Protein AF-A0A3A5AHQ3-F1 (afdb_monomer)

Radius of gyration: 28.58 Å; Cα contacts (8 Å, |Δi|>4): 478; chains: 1; bounding box: 114×64×71 Å

pLDDT: mean 80.94, std 27.13, range [23.92, 98.69]

Sequence (329 aa):
MGKKSPLPSRLGLYGKSETASSTLDYPPIHHQIQLRAAGGDLSQRRFSFSKWTGIEKSKARNLTTKLKSRGGIGVNDQSNRLFNCLEKHCRLATTPVGVKLAKEGDTPGGKIKYPLSHIGNKLAVCQGMTLARTFGWTMGFRSEDHACPLPRVFMGHIDPGRLLAGTLAGYYQDDPGCMETMEASYPRWPVGAYREIWLAPLDRCRYIPDLIVVYGNPAQVLTLIQAANFRLGSGIRSVSSGRYGCATWIAGVLKAGECTYMVPGPGERVFAGTQDHEMSFAIPYSRSDRLVEGLEYIRSKGAFRYPVPTMGLLSEPKIPAKYHEIEPD

Solvent-accessible surface area (backbone atoms only — not comparable to full-atom values): 19812 Å² total; per-residue (Å²): 135,89,78,90,86,81,86,90,83,85,83,89,83,90,82,85,88,81,91,76,92,74,86,82,80,78,81,83,90,76,91,78,86,82,86,81,90,82,88,80,90,78,83,87,79,85,80,86,85,86,84,86,87,88,82,64,80,65,58,58,54,55,49,60,58,60,64,71,72,61,92,65,75,61,59,51,68,68,46,49,54,40,49,55,46,43,51,75,53,45,61,51,92,42,49,42,24,28,32,30,77,32,42,87,89,65,75,72,60,56,84,66,43,35,32,46,87,70,74,70,45,55,39,39,71,51,36,42,50,37,39,7,25,70,73,61,38,36,29,34,36,46,71,80,22,43,60,47,67,62,63,33,31,25,41,4,63,41,82,51,64,74,55,44,66,10,65,79,34,56,85,82,38,90,52,68,70,58,10,24,50,57,44,59,67,55,42,54,41,59,72,71,65,32,56,35,41,36,31,17,20,39,88,71,24,36,61,83,42,58,28,34,44,37,53,30,35,68,70,39,45,49,52,51,51,54,10,60,22,50,101,63,75,82,63,70,70,65,84,83,86,65,54,65,52,62,26,41,66,71,23,35,27,68,74,68,68,41,54,36,53,45,69,71,19,62,68,41,33,75,73,30,65,54,52,96,65,44,29,38,36,38,37,25,46,95,46,41,67,58,33,44,52,20,44,55,52,48,51,74,67,63,84,59,56,61,79,74,78,70,65,71,78,77,48,84,76,90,69,64,72,77,71,57,74,77,58,80,134

Mean predicted aligned error: 12.89 Å

Secondary structure (DSSP, 8-state):
-----PPP----------------PPPP--------------------------S-HHHHHHHHHHSSS----PPPHHHHHHHHHHHHHH--SS--EEEEEEPTT---SS--B-IIIIISS-B-HHHHHHIIIII---EEE-GGGBSSSHHHHHHTSS-SHHHHTSGGGGGT-SSHHHHHHHHHHS--PPTTS-SEEEEEEGGG--S--SEEEEEE-HHHHHHHHHHHHTTT-S-------SS-HHHIIIIIHHHHTS-EEE---HHHHHHH---TT-EEEEEEGGGHHHHHHHHHHHHHH-SS-SSPP-GGGGSPP---GGGGGGS--

Structure (mmCIF, N/CA/C/O backbone):
data_AF-A0A3A5AHQ3-F1
#
_entry.id   AF-A0A3A5AHQ3-F1
#
loop_
_atom_site.group_PDB
_atom_site.id
_atom_site.type_symbol
_atom_site.label_atom_id
_atom_site.label_alt_id
_atom_site.label_comp_id
_atom_site.label_asym_id
_atom_site.label_entity_id
_atom_site.label_seq_id
_atom_site.pdbx_PDB_ins_code
_atom_site.Cartn_x
_atom_site.Cartn_y
_atom_site.Cartn_z
_atom_site.occupancy
_atom_site.B_iso_or_equiv
_atom_site.auth_seq_id
_atom_site.auth_comp_id
_atom_site.auth_asym_id
_atom_site.auth_atom_id
_atom_site.pdbx_PDB_model_num
ATOM 1 N N . MET A 1 1 ? 80.461 11.112 0.857 1.00 36.78 1 MET A N 1
ATOM 2 C CA . MET A 1 1 ? 80.309 11.265 -0.606 1.00 36.78 1 MET A CA 1
ATOM 3 C C . MET A 1 1 ? 79.067 10.505 -1.050 1.00 36.78 1 MET A C 1
ATOM 5 O O . MET A 1 1 ? 79.049 9.303 -0.868 1.00 36.78 1 MET A O 1
ATOM 9 N N . GLY A 1 2 ? 78.075 11.229 -1.593 1.00 36.78 2 GLY A N 1
ATOM 10 C CA . GLY A 1 2 ? 76.951 10.741 -2.417 1.00 36.78 2 GLY A CA 1
ATOM 11 C C . GLY A 1 2 ? 75.875 9.873 -1.744 1.00 36.78 2 GLY A C 1
ATOM 12 O O . GLY A 1 2 ? 76.199 8.932 -1.048 1.00 36.78 2 GLY A O 1
ATOM 13 N N . LYS A 1 3 ? 74.567 10.058 -1.943 1.00 34.06 3 LYS A N 1
ATOM 14 C CA . LYS A 1 3 ? 73.718 11.111 -2.536 1.00 34.06 3 LYS A CA 1
ATOM 15 C C . LYS A 1 3 ? 72.266 10.694 -2.179 1.00 34.06 3 LYS A C 1
ATOM 17 O O . LYS A 1 3 ? 71.947 9.527 -2.347 1.00 34.06 3 LYS A O 1
ATOM 22 N N . LYS A 1 4 ? 71.465 11.646 -1.665 1.00 32.34 4 LYS A N 1
ATOM 23 C CA . LYS A 1 4 ? 70.046 12.005 -1.966 1.00 32.34 4 LYS A CA 1
ATOM 24 C C . LYS A 1 4 ? 69.087 10.871 -2.418 1.00 32.34 4 LYS A C 1
ATOM 26 O O . LYS A 1 4 ? 69.435 10.121 -3.310 1.00 32.34 4 LYS A O 1
ATOM 31 N N . SER A 1 5 ? 67.835 10.754 -1.963 1.00 33.25 5 SER A N 1
ATOM 32 C CA . SER A 1 5 ? 66.837 11.792 -1.631 1.00 33.25 5 SER A CA 1
ATOM 33 C C . SER A 1 5 ? 65.597 11.202 -0.919 1.00 33.25 5 SER A C 1
ATOM 35 O O . SER A 1 5 ? 65.211 10.081 -1.248 1.00 33.25 5 SER A O 1
ATOM 37 N N . PRO A 1 6 ? 64.923 11.962 -0.032 1.00 40.44 6 PRO A N 1
ATOM 38 C CA . PRO A 1 6 ? 63.667 11.586 0.618 1.00 40.44 6 PRO A CA 1
ATOM 39 C C . PRO A 1 6 ? 62.415 12.149 -0.092 1.00 40.44 6 PRO A C 1
ATOM 41 O O . PRO A 1 6 ? 62.496 13.098 -0.871 1.00 40.44 6 PRO A O 1
ATOM 44 N N . LEU A 1 7 ? 61.259 11.556 0.227 1.00 36.16 7 LEU A N 1
ATOM 45 C CA . LEU A 1 7 ? 59.894 12.012 -0.088 1.00 36.16 7 LEU A CA 1
ATOM 46 C C . LEU A 1 7 ? 59.668 13.498 0.252 1.00 36.16 7 LEU A C 1
ATOM 48 O O . LEU A 1 7 ? 60.135 13.943 1.306 1.00 36.16 7 LEU A O 1
ATOM 52 N N . PRO A 1 8 ? 58.866 14.252 -0.524 1.00 36.31 8 PRO A N 1
ATOM 53 C CA . PRO A 1 8 ? 58.378 15.538 -0.071 1.00 36.31 8 PRO A CA 1
ATOM 54 C C . PRO A 1 8 ? 57.053 15.389 0.684 1.00 36.31 8 PRO A C 1
ATOM 56 O O . PRO A 1 8 ? 56.089 14.784 0.219 1.00 36.31 8 PRO A O 1
ATOM 59 N N . SER A 1 9 ? 57.017 16.031 1.846 1.00 32.09 9 SER A N 1
ATOM 60 C CA . SER A 1 9 ? 55.810 16.539 2.483 1.00 32.09 9 SER A CA 1
ATOM 61 C C . SER A 1 9 ? 55.901 18.066 2.509 1.00 32.09 9 SER A C 1
ATOM 63 O O . SER A 1 9 ? 56.995 18.597 2.699 1.00 32.09 9 SER A O 1
ATOM 65 N N . ARG A 1 10 ? 54.743 18.731 2.377 1.00 31.47 10 ARG A N 1
ATOM 66 C CA . ARG A 1 10 ? 54.279 19.922 3.125 1.00 31.47 10 ARG A CA 1
ATOM 67 C C . ARG A 1 10 ? 53.706 21.072 2.285 1.00 31.47 10 ARG A C 1
ATOM 69 O O . ARG A 1 10 ? 54.223 21.416 1.233 1.00 31.47 10 ARG A O 1
ATOM 76 N N . LEU A 1 11 ? 52.752 21.723 2.969 1.00 29.50 11 LEU A N 1
ATOM 77 C CA . LEU A 1 11 ? 52.199 23.079 2.829 1.00 29.50 11 LEU A CA 1
ATOM 78 C C . LEU A 1 11 ? 51.176 23.216 1.691 1.00 29.50 11 LEU A C 1
ATOM 80 O O . LEU A 1 11 ? 51.520 23.070 0.533 1.00 29.50 11 LEU A O 1
ATOM 84 N N . GLY A 1 12 ? 49.880 23.424 1.929 1.00 25.19 12 GLY A N 1
ATOM 85 C CA . GLY A 1 12 ? 49.220 24.168 3.002 1.00 25.19 12 GLY A CA 1
ATOM 86 C C . GLY A 1 12 ? 48.843 25.544 2.462 1.00 25.19 12 GLY A C 1
ATOM 87 O O . GLY A 1 12 ? 49.733 26.234 1.987 1.00 25.19 12 GLY A O 1
ATOM 88 N N . LEU A 1 13 ? 47.554 25.900 2.514 1.00 27.64 13 LEU A N 1
ATOM 89 C CA . LEU A 1 13 ? 47.027 27.244 2.796 1.00 27.64 13 LEU A CA 1
ATOM 90 C C . LEU A 1 13 ? 45.490 27.234 2.683 1.00 27.64 13 LEU A C 1
ATOM 92 O O . LEU A 1 13 ? 44.917 27.068 1.611 1.00 27.64 13 LEU A O 1
ATOM 96 N N . TYR A 1 14 ? 44.839 27.417 3.833 1.00 27.92 14 TYR A N 1
ATOM 97 C CA . TYR A 1 14 ? 43.492 27.975 3.948 1.00 27.92 14 TYR A CA 1
ATOM 98 C C . TYR A 1 14 ? 43.518 29.441 3.492 1.00 27.92 14 TYR A C 1
ATOM 100 O O . TYR A 1 14 ? 44.458 30.160 3.834 1.00 27.92 14 TYR A O 1
ATOM 108 N N . GLY A 1 15 ? 42.467 29.918 2.816 1.00 25.64 15 GLY A N 1
ATOM 109 C CA . GLY A 1 15 ? 42.355 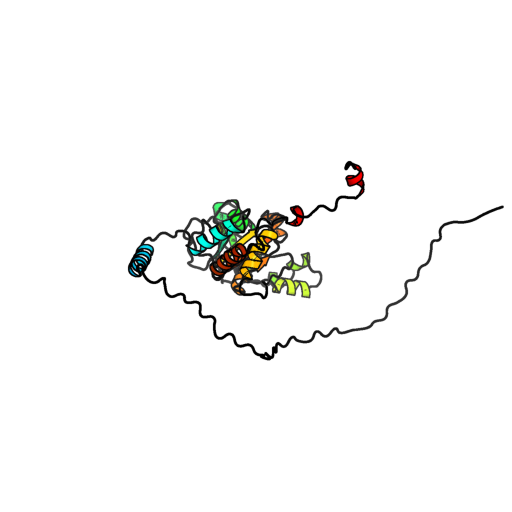31.345 2.513 1.00 25.64 15 GLY A CA 1
ATOM 110 C C . GLY A 1 15 ? 41.123 31.797 1.730 1.00 25.64 15 GLY A C 1
ATOM 111 O O . GLY A 1 15 ? 41.237 32.084 0.552 1.00 25.64 15 GLY A O 1
ATOM 112 N N . LYS A 1 16 ? 40.029 31.998 2.475 1.00 27.34 16 LYS A N 1
ATOM 113 C CA . LYS A 1 16 ? 38.977 33.024 2.314 1.00 27.34 16 LYS A CA 1
ATOM 114 C C . LYS A 1 16 ? 37.858 32.863 1.269 1.00 27.34 16 LYS A C 1
ATOM 116 O O . LYS A 1 16 ? 38.046 32.674 0.078 1.00 27.34 16 LYS A O 1
ATOM 121 N N . SER A 1 17 ? 36.672 33.041 1.844 1.00 28.56 17 SER A N 1
ATOM 122 C CA . SER A 1 17 ? 35.343 33.298 1.309 1.00 28.56 17 SER A CA 1
ATOM 123 C C . SER A 1 17 ? 35.246 34.567 0.467 1.00 28.56 17 SER A C 1
ATOM 125 O O . SER A 1 17 ? 35.707 35.613 0.921 1.00 28.56 17 SER A O 1
ATOM 127 N N . GLU A 1 18 ? 34.475 34.506 -0.616 1.00 26.20 18 GLU A N 1
ATOM 128 C CA . GLU A 1 18 ? 33.687 35.636 -1.110 1.00 26.20 18 GLU A CA 1
ATOM 129 C C . GLU A 1 18 ? 32.290 35.152 -1.515 1.00 26.20 18 GLU A C 1
ATOM 131 O O . GLU A 1 18 ? 32.098 34.115 -2.148 1.00 26.20 18 GLU A O 1
ATOM 136 N N . THR A 1 19 ? 31.307 35.903 -1.037 1.00 31.77 19 THR A N 1
ATOM 137 C CA . THR A 1 19 ? 29.871 35.757 -1.232 1.00 31.77 19 THR A CA 1
ATOM 138 C C . THR A 1 19 ? 29.471 36.114 -2.660 1.00 31.77 19 THR A C 1
ATOM 140 O O . THR A 1 19 ? 29.742 37.226 -3.104 1.00 31.77 19 THR A O 1
ATOM 143 N N . ALA A 1 20 ? 28.718 35.243 -3.329 1.00 27.11 20 ALA A N 1
ATOM 144 C CA . ALA A 1 20 ? 27.899 35.628 -4.474 1.00 27.11 20 ALA A CA 1
ATOM 145 C C . ALA A 1 20 ? 26.549 34.907 -4.403 1.00 27.11 20 ALA A C 1
ATOM 147 O O . ALA A 1 20 ? 26.421 33.719 -4.691 1.00 27.11 20 ALA A O 1
ATOM 148 N N . SER A 1 21 ? 25.549 35.673 -3.969 1.00 31.84 21 SER A N 1
ATOM 149 C CA . SER A 1 21 ? 24.131 35.409 -4.178 1.00 31.84 21 SER A CA 1
ATOM 150 C C . SER A 1 21 ? 23.879 35.132 -5.661 1.00 31.84 21 SER A C 1
ATOM 152 O O . SER A 1 21 ? 24.180 35.974 -6.506 1.00 31.84 21 SER A O 1
ATOM 154 N N . SER A 1 22 ? 23.322 33.966 -5.981 1.00 27.56 22 SER A N 1
ATOM 155 C CA . SER A 1 22 ? 22.618 33.767 -7.245 1.00 27.56 22 SER A CA 1
ATOM 156 C C . SER A 1 22 ? 21.286 33.091 -6.949 1.00 27.56 22 SER A C 1
ATOM 158 O O . SER A 1 22 ? 21.185 31.906 -6.641 1.00 27.56 22 SER A O 1
ATOM 160 N N . THR A 1 23 ? 20.252 33.919 -6.971 1.00 28.36 23 THR A N 1
ATOM 161 C CA . THR A 1 23 ? 18.850 33.541 -7.084 1.00 28.36 23 THR A CA 1
ATOM 162 C C . THR A 1 23 ? 18.661 32.731 -8.365 1.00 28.36 23 THR A C 1
ATOM 164 O O . THR A 1 23 ? 18.732 33.275 -9.465 1.00 28.36 23 THR A O 1
ATOM 167 N N . LEU A 1 24 ? 18.438 31.424 -8.234 1.00 25.92 24 LEU A N 1
ATOM 168 C CA . LEU A 1 24 ? 17.891 30.608 -9.315 1.00 25.92 24 LEU A CA 1
ATOM 169 C C . LEU A 1 24 ? 16.365 30.719 -9.260 1.00 25.92 24 LEU A C 1
ATOM 171 O O . LEU A 1 24 ? 15.692 29.970 -8.553 1.00 25.92 24 LEU A O 1
ATOM 175 N N . ASP A 1 25 ? 15.852 31.701 -9.997 1.00 25.03 25 ASP A N 1
ATOM 176 C CA . ASP A 1 25 ? 14.440 31.837 -10.339 1.00 25.03 25 ASP A CA 1
ATOM 177 C C . ASP A 1 25 ? 13.974 30.605 -11.130 1.00 25.03 25 ASP A C 1
ATOM 179 O O . ASP A 1 25 ? 14.453 30.328 -12.231 1.00 25.03 25 ASP A O 1
ATOM 183 N N . TYR A 1 26 ? 13.010 29.865 -10.581 1.00 27.38 26 TYR A N 1
ATOM 184 C CA . TYR A 1 26 ? 12.251 28.867 -11.334 1.00 27.38 26 TYR A CA 1
ATOM 185 C C . TYR A 1 26 ? 11.087 29.565 -12.054 1.00 27.38 26 TYR A C 1
ATOM 187 O O . TYR A 1 26 ? 10.241 30.162 -11.382 1.00 27.38 26 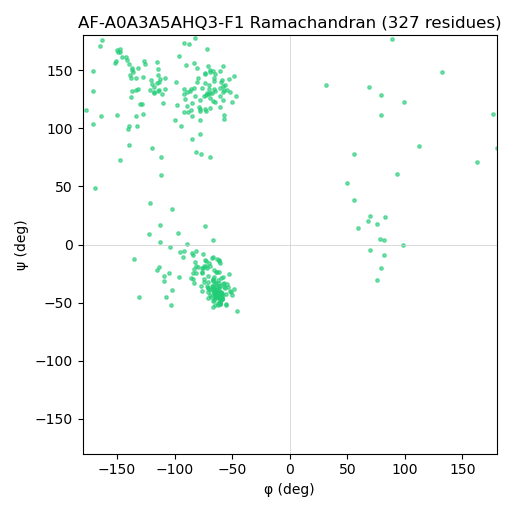TYR A O 1
ATOM 195 N N . PRO A 1 27 ? 10.974 29.489 -13.394 1.00 28.52 27 PRO A N 1
ATOM 196 C CA . PRO A 1 27 ? 9.840 30.081 -14.090 1.00 28.52 27 PRO A CA 1
ATOM 197 C C . PRO A 1 27 ? 8.556 29.248 -13.886 1.00 28.52 27 PRO A C 1
ATOM 199 O O . PRO A 1 27 ? 8.617 28.016 -13.804 1.00 28.52 27 PRO A O 1
ATOM 202 N N . PRO A 1 28 ? 7.372 29.890 -13.839 1.00 29.52 28 PRO A N 1
ATOM 203 C CA . PRO A 1 28 ? 6.093 29.202 -13.699 1.00 29.52 28 PRO A CA 1
ATOM 204 C C . PRO A 1 28 ? 5.718 28.455 -14.987 1.00 29.52 28 PRO A C 1
ATOM 206 O O . PRO A 1 28 ? 5.727 29.012 -16.085 1.00 29.52 28 PRO A O 1
ATOM 209 N N . ILE A 1 29 ? 5.343 27.181 -14.854 1.00 31.20 29 ILE A N 1
ATOM 210 C CA . ILE A 1 29 ? 4.889 26.338 -15.968 1.00 31.20 29 ILE A CA 1
ATOM 211 C C . ILE A 1 29 ? 3.438 26.710 -16.312 1.00 31.20 29 ILE A C 1
ATOM 213 O O . ILE A 1 29 ? 2.493 26.199 -15.714 1.00 31.20 29 ILE A O 1
ATOM 217 N N . HIS A 1 30 ? 3.255 27.588 -17.300 1.00 29.08 30 HIS A N 1
ATOM 218 C CA . HIS A 1 30 ? 1.974 27.777 -17.982 1.00 29.08 30 HIS A CA 1
ATOM 219 C C . HIS A 1 30 ? 1.871 26.824 -19.182 1.00 29.08 30 HIS A C 1
ATOM 221 O O . HIS A 1 30 ? 2.653 26.894 -20.127 1.00 29.08 30 HIS A O 1
ATOM 227 N N . HIS A 1 31 ? 0.874 25.938 -19.162 1.00 31.20 31 HIS A N 1
ATOM 228 C CA . HIS A 1 31 ? 0.497 25.115 -20.310 1.00 31.20 31 HIS A CA 1
ATOM 229 C C . HIS A 1 31 ? -0.211 25.968 -21.377 1.00 31.20 31 HIS A C 1
ATOM 231 O O . HIS A 1 31 ? -1.344 26.401 -21.176 1.00 31.20 31 HIS A O 1
ATOM 237 N N . GLN A 1 32 ? 0.405 26.122 -22.549 1.00 26.53 32 GLN A N 1
ATOM 238 C CA . GLN A 1 32 ? -0.307 26.318 -23.814 1.00 26.53 32 GLN A CA 1
ATOM 239 C C . GLN A 1 32 ? 0.304 25.391 -24.867 1.00 26.53 32 GLN A C 1
ATOM 241 O O . GLN A 1 32 ? 1.438 25.577 -25.296 1.00 26.53 32 GLN A O 1
ATOM 246 N N . ILE A 1 33 ? -0.453 24.375 -25.280 1.00 28.95 33 ILE A N 1
ATOM 247 C CA . ILE A 1 33 ? -0.137 23.564 -26.457 1.00 28.95 33 ILE A CA 1
ATOM 248 C C . ILE A 1 33 ? -1.014 24.089 -27.593 1.00 28.95 33 ILE A C 1
ATOM 250 O O . ILE A 1 33 ? -2.224 23.868 -27.606 1.00 28.95 33 ILE A O 1
ATOM 254 N N . GLN A 1 34 ? -0.399 24.795 -28.542 1.00 26.98 34 GLN A N 1
ATOM 255 C CA . GLN A 1 34 ? -0.985 25.046 -29.856 1.00 26.98 34 GLN A CA 1
ATOM 256 C C . GLN A 1 34 ? -0.823 23.787 -30.715 1.00 26.98 34 GLN A C 1
ATOM 258 O O . GLN A 1 34 ? 0.290 23.374 -31.036 1.00 26.98 34 GLN A O 1
ATOM 263 N N . LEU A 1 35 ? -1.944 23.182 -31.106 1.00 29.06 35 LEU A N 1
ATOM 264 C CA . LEU A 1 35 ? -1.991 22.152 -32.140 1.00 29.06 35 LEU A CA 1
ATOM 265 C C . LEU A 1 35 ? -1.895 22.828 -33.515 1.00 29.06 35 LEU A C 1
ATOM 267 O O . LEU A 1 35 ? -2.807 23.550 -33.915 1.00 29.06 35 LEU A O 1
ATOM 271 N N . ARG A 1 36 ? -0.813 22.575 -34.261 1.00 26.66 36 ARG A N 1
ATOM 272 C CA . ARG A 1 36 ? -0.782 22.779 -35.717 1.00 26.66 36 ARG A CA 1
ATOM 273 C C . ARG A 1 36 ? -1.041 21.447 -36.410 1.00 26.66 36 ARG A C 1
ATOM 275 O O . ARG A 1 36 ? -0.302 20.486 -36.228 1.00 26.66 36 ARG A O 1
ATOM 282 N N . ALA A 1 37 ? -2.116 21.423 -37.190 1.00 28.30 37 ALA A N 1
ATOM 283 C CA . ALA A 1 37 ? -2.518 20.321 -38.044 1.00 28.30 37 ALA A CA 1
ATOM 284 C C . ALA A 1 37 ? -1.767 20.353 -39.386 1.00 28.30 37 ALA A C 1
ATOM 286 O O . ALA A 1 37 ? -1.691 21.391 -40.038 1.00 28.30 37 ALA A O 1
ATOM 287 N N . ALA A 1 38 ? -1.284 19.190 -39.809 1.00 28.73 38 ALA A N 1
ATOM 288 C CA . ALA A 1 38 ? -1.076 18.781 -41.198 1.00 28.73 38 ALA A CA 1
ATOM 289 C C . ALA A 1 38 ? -1.273 17.254 -41.161 1.00 28.73 38 ALA A C 1
ATOM 291 O O . ALA A 1 38 ? -0.587 16.572 -40.411 1.00 28.73 38 ALA A O 1
ATOM 292 N N . GLY A 1 39 ? -2.314 16.658 -41.733 1.00 27.45 39 GLY A N 1
ATOM 293 C CA . GLY A 1 39 ? -2.754 16.777 -43.116 1.00 27.45 39 GLY A CA 1
ATOM 294 C C . GLY A 1 39 ? -2.501 15.410 -43.758 1.00 27.45 39 GLY A C 1
ATOM 295 O O . GLY A 1 39 ? -1.427 15.182 -44.298 1.00 27.45 39 GLY A O 1
ATOM 296 N N . GLY A 1 40 ? -3.448 14.479 -43.611 1.00 27.23 40 GLY A N 1
ATOM 297 C CA . GLY A 1 40 ? -3.351 13.117 -44.143 1.00 27.23 40 GLY A CA 1
ATOM 298 C C . GLY A 1 40 ? -4.676 12.368 -44.000 1.00 27.23 40 GLY A C 1
ATOM 299 O O . GLY A 1 40 ? -5.058 11.974 -42.902 1.00 27.23 40 GLY A O 1
ATOM 300 N N . ASP A 1 41 ? -5.384 12.240 -45.119 1.00 29.31 41 ASP A N 1
ATOM 301 C CA . ASP A 1 41 ? -6.679 11.581 -45.296 1.00 29.31 41 ASP A CA 1
ATOM 302 C C . ASP A 1 41 ? -6.583 10.064 -45.033 1.00 29.31 41 ASP A C 1
ATOM 304 O O . ASP A 1 41 ? -5.793 9.357 -45.655 1.00 29.31 41 ASP A O 1
ATOM 308 N N . LEU A 1 42 ? -7.382 9.571 -44.083 1.00 30.25 42 LEU A N 1
ATOM 309 C CA . LEU A 1 42 ? -7.556 8.147 -43.760 1.00 30.25 42 LEU A CA 1
ATOM 310 C C . LEU A 1 42 ? -9.028 7.730 -43.905 1.00 30.25 42 LEU A C 1
ATOM 312 O O . LEU A 1 42 ? -9.543 6.898 -43.152 1.00 30.25 42 LEU A O 1
ATOM 316 N N . SER A 1 43 ? -9.732 8.297 -44.884 1.00 29.33 43 SER A N 1
ATOM 317 C CA . SER A 1 43 ? -10.962 7.691 -45.379 1.00 29.33 43 SER A CA 1
ATOM 318 C C . SER A 1 43 ? -10.611 6.495 -46.282 1.00 29.33 43 SER A C 1
ATOM 320 O O . SER A 1 43 ? -9.725 6.564 -47.121 1.00 29.33 43 SER A O 1
ATOM 322 N N . GLN A 1 44 ? -11.314 5.374 -46.086 1.00 32.12 44 GLN A N 1
ATOM 323 C CA . GLN A 1 44 ? -11.160 4.073 -46.768 1.00 32.12 44 GLN A CA 1
ATOM 324 C C . GLN A 1 44 ? -10.250 3.013 -46.122 1.00 32.12 44 GLN A C 1
ATOM 326 O O . GLN A 1 44 ? -9.382 2.442 -46.771 1.00 32.12 44 GLN A O 1
ATOM 331 N N . ARG A 1 45 ? -10.574 2.587 -44.892 1.00 29.59 45 ARG A N 1
ATOM 332 C CA . ARG A 1 45 ? -10.525 1.152 -44.522 1.00 29.59 45 ARG A CA 1
ATOM 333 C C . ARG A 1 45 ? -11.720 0.784 -43.637 1.00 29.59 45 ARG A C 1
ATOM 335 O O . ARG A 1 45 ? -11.646 0.805 -42.414 1.00 29.59 45 ARG A O 1
ATOM 342 N N . ARG A 1 46 ? -12.853 0.453 -44.268 1.00 25.50 46 ARG A N 1
ATOM 343 C CA . ARG A 1 46 ? -14.006 -0.189 -43.611 1.00 25.50 46 ARG A CA 1
ATOM 344 C C . ARG A 1 46 ? -13.696 -1.679 -43.429 1.00 25.50 46 ARG A C 1
ATOM 346 O O . ARG A 1 46 ? -13.750 -2.430 -44.395 1.00 25.50 46 ARG A O 1
ATOM 353 N N . PHE A 1 47 ? -13.421 -2.114 -42.201 1.00 25.59 47 PHE A N 1
ATOM 354 C CA . PHE A 1 47 ? -13.561 -3.525 -41.835 1.00 25.59 47 PHE A CA 1
ATOM 355 C C . PHE A 1 47 ? -15.014 -3.780 -41.421 1.00 25.59 47 PHE A C 1
ATOM 357 O O . PHE A 1 47 ? -15.511 -3.203 -40.456 1.00 25.59 47 PHE A O 1
ATOM 364 N N . SER A 1 48 ? -15.708 -4.616 -42.193 1.00 23.92 48 SER A N 1
ATOM 365 C CA . SER A 1 48 ? -17.066 -5.069 -41.894 1.00 23.92 48 SER A CA 1
ATOM 366 C C . SER A 1 48 ? -17.043 -6.090 -40.753 1.00 23.92 48 SER A C 1
ATOM 368 O O . SER A 1 48 ? -16.483 -7.174 -40.894 1.00 23.92 48 SER A O 1
ATOM 370 N N . PHE A 1 49 ? -17.676 -5.748 -39.630 1.00 27.83 49 PHE A N 1
ATOM 371 C CA . PHE A 1 49 ? -18.027 -6.669 -38.543 1.00 27.83 49 PHE A CA 1
ATOM 372 C C . PHE A 1 49 ? -19.554 -6.827 -38.486 1.00 27.83 49 PHE A C 1
ATOM 374 O O . PHE A 1 49 ? -20.205 -6.513 -37.495 1.00 27.83 49 PHE A O 1
ATOM 381 N N . SER A 1 50 ? -20.157 -7.300 -39.575 1.00 27.28 50 SER A N 1
ATOM 382 C CA . SER A 1 50 ? -21.573 -7.681 -39.603 1.00 27.28 50 SER A CA 1
ATOM 383 C C . SER A 1 50 ? -21.705 -9.192 -39.776 1.00 27.28 50 SER A C 1
ATOM 385 O O . SER A 1 50 ? -22.001 -9.657 -40.875 1.00 27.28 50 SER A O 1
ATOM 387 N N . LYS A 1 51 ? -21.439 -9.969 -38.712 1.00 29.52 51 LYS A N 1
ATOM 388 C CA . LYS A 1 51 ? -21.848 -11.389 -38.622 1.00 29.52 51 LYS A CA 1
ATOM 389 C C . LYS A 1 51 ? -21.686 -12.015 -37.228 1.00 29.52 51 LYS A C 1
ATOM 391 O O . LYS A 1 51 ? -21.163 -13.106 -37.113 1.00 29.52 51 LYS A O 1
ATOM 396 N N . TRP A 1 52 ? -22.156 -11.362 -36.164 1.00 28.83 52 TRP A N 1
ATOM 397 C CA . TRP A 1 52 ? -22.379 -12.029 -34.866 1.00 28.83 52 TRP A CA 1
ATOM 398 C C . TRP A 1 52 ? -23.575 -11.395 -34.148 1.00 28.83 52 TRP A C 1
ATOM 400 O O . TRP A 1 52 ? -23.432 -10.654 -33.182 1.00 28.83 52 TRP A O 1
ATOM 410 N N . THR A 1 53 ? -24.784 -11.664 -34.638 1.00 36.00 53 THR A N 1
ATOM 411 C CA . THR A 1 53 ? -26.019 -11.363 -33.903 1.00 36.00 53 THR A CA 1
ATOM 412 C C . THR A 1 53 ? -27.001 -12.499 -34.103 1.00 36.00 53 THR A C 1
ATOM 414 O O . THR A 1 53 ? -27.677 -12.576 -35.124 1.00 36.00 53 THR A O 1
ATOM 417 N N . GLY A 1 54 ? -27.074 -13.384 -33.116 1.00 36.16 54 GLY A N 1
ATOM 418 C CA . GLY A 1 54 ? -28.058 -14.452 -33.113 1.00 36.16 54 GLY A CA 1
ATOM 419 C C . GLY A 1 54 ? -27.690 -15.549 -32.137 1.00 36.16 54 GLY A C 1
ATOM 420 O O . GLY A 1 54 ? -27.278 -16.600 -32.589 1.00 36.16 54 GLY A O 1
ATOM 421 N N . ILE A 1 55 ? -27.800 -15.270 -30.832 1.00 34.38 55 ILE A N 1
ATOM 422 C CA . ILE A 1 55 ? -28.193 -16.213 -29.768 1.00 34.38 55 ILE A CA 1
ATOM 423 C C . ILE A 1 55 ? -28.579 -15.378 -28.518 1.00 34.38 55 ILE A C 1
ATOM 425 O O . ILE A 1 55 ? -27.767 -14.693 -27.906 1.00 34.38 55 ILE A O 1
ATOM 429 N N . GLU A 1 56 ? -29.884 -15.401 -28.224 1.00 36.81 56 GLU A N 1
ATOM 430 C CA . GLU A 1 56 ? -30.563 -15.301 -26.915 1.00 36.81 56 GLU A CA 1
ATOM 431 C C . GLU A 1 56 ? -30.325 -14.105 -25.960 1.00 36.81 56 GLU A C 1
ATOM 433 O O . GLU A 1 56 ? -29.794 -14.237 -24.856 1.00 36.81 56 GLU A O 1
ATOM 438 N N . LYS A 1 57 ? -30.964 -12.964 -26.264 1.00 36.91 57 LYS A N 1
ATOM 439 C CA . LYS A 1 57 ? -31.273 -11.902 -25.272 1.00 36.91 57 LYS A CA 1
ATOM 440 C C . LYS A 1 57 ? -32.241 -12.351 -24.151 1.00 36.91 57 LYS A C 1
ATOM 442 O O . LYS A 1 57 ? -32.374 -11.653 -23.146 1.00 36.91 57 LYS A O 1
ATOM 447 N N . SER A 1 58 ? -32.904 -13.504 -24.284 1.00 32.72 58 SER A N 1
ATOM 448 C CA . SER A 1 58 ? -33.847 -14.054 -23.294 1.00 32.72 58 SER A CA 1
ATOM 449 C C . SER A 1 58 ? -33.160 -14.831 -22.159 1.00 32.72 58 SER A C 1
ATOM 451 O O . SER A 1 58 ? -33.596 -14.731 -21.011 1.00 32.72 58 SER A O 1
ATOM 453 N N . LYS A 1 59 ? -32.034 -15.519 -22.416 1.00 36.91 59 LYS A N 1
ATOM 454 C CA . LYS A 1 59 ? -31.248 -16.186 -21.356 1.00 36.91 59 LYS A CA 1
ATOM 455 C C . LYS A 1 59 ? -30.509 -15.193 -20.454 1.00 36.91 59 LYS A C 1
ATOM 457 O O . LYS A 1 59 ? -30.423 -15.423 -19.250 1.00 36.91 59 LYS A O 1
ATOM 462 N N . ALA A 1 60 ? -30.077 -14.049 -20.989 1.00 37.72 60 ALA A N 1
ATOM 463 C CA . ALA A 1 60 ? -29.406 -12.999 -20.213 1.00 37.72 60 ALA A CA 1
ATOM 464 C C . ALA A 1 60 ? -30.316 -12.348 -19.147 1.00 37.72 60 ALA A C 1
ATOM 466 O O . ALA A 1 60 ? -29.845 -11.992 -18.064 1.00 37.72 60 ALA A O 1
ATOM 467 N N . ARG A 1 61 ? -31.628 -12.238 -19.413 1.00 33.59 61 ARG A N 1
ATOM 468 C CA . ARG A 1 61 ? -32.615 -11.692 -18.457 1.00 33.59 61 ARG A CA 1
ATOM 469 C C . ARG A 1 61 ? -32.990 -12.685 -17.351 1.00 33.59 61 ARG A C 1
ATOM 471 O O . ARG A 1 61 ? -33.148 -12.295 -16.197 1.00 33.59 61 ARG A O 1
ATOM 478 N N . ASN A 1 62 ? -33.053 -13.978 -17.664 1.00 30.98 62 ASN A N 1
ATOM 479 C CA . ASN A 1 62 ? -33.302 -15.004 -16.648 1.00 30.98 62 ASN A CA 1
ATOM 480 C C . ASN A 1 62 ? -32.076 -15.264 -15.758 1.00 30.98 62 ASN A C 1
ATOM 482 O O . ASN A 1 62 ? -32.246 -15.539 -14.573 1.00 30.98 62 ASN A O 1
ATOM 486 N N . LEU A 1 63 ? -30.850 -15.090 -16.265 1.00 34.34 63 LEU A N 1
ATOM 487 C CA . LEU A 1 63 ? -29.635 -15.182 -15.447 1.00 34.34 63 LEU A CA 1
ATOM 488 C C . LEU A 1 63 ? -29.522 -14.007 -14.457 1.00 34.34 63 LEU A C 1
ATOM 490 O O . LEU A 1 63 ? -29.268 -14.220 -13.275 1.00 34.34 63 LEU A O 1
ATOM 494 N N . THR A 1 64 ? -29.811 -12.780 -14.903 1.00 35.41 64 THR A N 1
ATOM 495 C CA . THR A 1 64 ? -29.795 -11.572 -14.047 1.00 35.41 64 THR A CA 1
ATOM 496 C C . THR A 1 64 ? -30.874 -11.580 -12.963 1.00 35.41 64 THR A C 1
ATOM 498 O O . THR A 1 64 ? -30.663 -11.023 -11.887 1.00 35.41 64 THR A O 1
ATOM 501 N N . THR A 1 65 ? -31.997 -12.264 -13.194 1.00 31.59 65 THR A N 1
ATOM 502 C CA . THR A 1 65 ? -33.079 -12.386 -12.201 1.00 31.59 65 THR A CA 1
ATOM 503 C C . THR A 1 65 ? -32.839 -13.549 -11.222 1.00 31.59 65 THR A C 1
ATOM 505 O O . THR A 1 65 ? -33.194 -13.452 -10.049 1.00 31.59 65 THR A O 1
ATOM 508 N N . LYS A 1 66 ? -32.141 -14.615 -11.646 1.00 28.92 66 LYS A N 1
ATOM 509 C CA . LYS A 1 66 ? -31.755 -15.750 -10.778 1.00 28.92 66 LYS A CA 1
ATOM 510 C C . LYS A 1 66 ? -30.502 -15.477 -9.924 1.00 28.92 66 LYS A C 1
ATOM 512 O O . LYS A 1 66 ? -30.310 -16.134 -8.907 1.00 28.92 66 LYS A O 1
ATOM 517 N N . LEU A 1 67 ? -29.687 -14.482 -10.292 1.00 32.56 67 LEU A N 1
ATOM 518 C CA . LEU A 1 67 ? -28.557 -13.973 -9.494 1.00 32.56 67 LEU A CA 1
ATOM 519 C C . LEU A 1 67 ? -28.981 -13.009 -8.370 1.00 32.56 67 LEU A C 1
ATOM 521 O O . LEU A 1 67 ? -28.244 -12.846 -7.404 1.00 32.56 67 LEU A O 1
A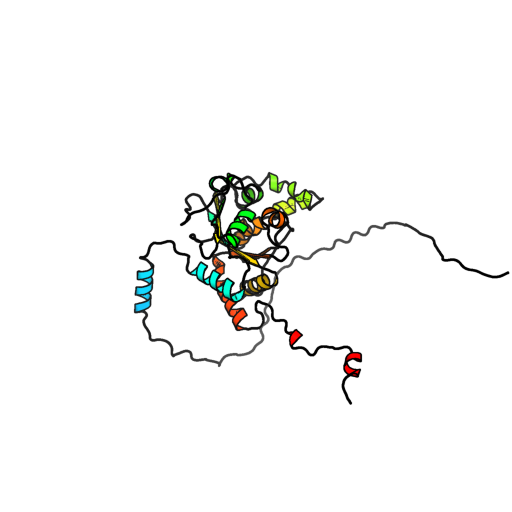TOM 525 N N . LYS A 1 68 ? -30.179 -12.411 -8.445 1.00 33.44 68 LYS A N 1
ATOM 526 C CA . LYS A 1 68 ? -30.711 -11.513 -7.400 1.00 33.44 68 LYS A CA 1
ATOM 527 C C . LYS A 1 68 ? -31.421 -12.229 -6.242 1.00 33.44 68 LYS A C 1
ATOM 529 O O . LYS A 1 68 ? -31.756 -11.581 -5.260 1.00 33.44 68 LYS A O 1
ATOM 534 N N . SER A 1 69 ? -31.637 -13.543 -6.327 1.00 31.14 69 SER A N 1
ATOM 535 C CA . SER A 1 69 ? -32.437 -14.312 -5.354 1.00 31.14 69 SER A CA 1
ATOM 536 C C . SER A 1 69 ? -31.642 -15.315 -4.510 1.00 31.14 69 SER A C 1
ATOM 538 O O . SER A 1 69 ? -32.225 -16.167 -3.845 1.00 31.14 69 SER A O 1
ATOM 540 N N . ARG A 1 70 ? -30.310 -15.194 -4.456 1.00 32.84 70 ARG A N 1
ATOM 541 C CA . ARG A 1 70 ? -29.481 -15.906 -3.471 1.00 32.84 70 ARG A CA 1
ATOM 542 C C . ARG A 1 70 ? -28.724 -14.915 -2.600 1.00 32.84 70 ARG A C 1
ATOM 544 O O . ARG A 1 70 ? -27.564 -14.604 -2.840 1.00 32.84 70 ARG A O 1
ATOM 551 N N . GLY A 1 71 ? -29.429 -14.425 -1.583 1.00 37.69 71 GLY A N 1
ATOM 552 C CA . GLY A 1 71 ? -28.843 -13.735 -0.444 1.00 37.69 71 GLY A CA 1
ATOM 553 C C . GLY A 1 71 ? -27.817 -14.632 0.245 1.00 37.69 71 GLY A C 1
ATOM 554 O O . GLY A 1 71 ? -28.148 -15.652 0.841 1.00 37.69 71 GLY A O 1
ATOM 555 N N . GLY A 1 72 ? -26.563 -14.232 0.118 1.00 35.06 72 GLY A N 1
ATOM 556 C CA . GLY A 1 72 ? -25.404 -14.758 0.812 1.00 35.06 72 GLY A CA 1
ATOM 557 C C . GLY A 1 72 ? -24.240 -13.901 0.351 1.00 35.06 72 GLY A C 1
ATOM 558 O O . GLY A 1 72 ? -23.966 -13.862 -0.844 1.00 35.06 72 GLY A O 1
ATOM 559 N N . ILE A 1 73 ? -23.619 -13.148 1.260 1.00 45.31 73 ILE A N 1
ATOM 560 C CA . ILE A 1 73 ? -22.475 -12.271 0.971 1.00 45.31 73 ILE A CA 1
ATOM 561 C C . ILE A 1 73 ? -21.273 -13.173 0.642 1.00 45.31 73 ILE A C 1
ATOM 563 O O . ILE A 1 73 ? -20.416 -13.460 1.477 1.00 45.31 73 ILE A O 1
ATOM 567 N N . GLY A 1 74 ? -21.299 -13.732 -0.566 1.00 47.78 74 GLY A N 1
ATOM 568 C CA . GLY A 1 74 ? -20.193 -14.386 -1.236 1.00 47.78 74 GLY A CA 1
ATOM 569 C C . GLY A 1 74 ? -19.298 -13.325 -1.862 1.00 47.78 74 GLY A C 1
ATOM 570 O O . GLY A 1 74 ? -19.746 -12.224 -2.179 1.00 47.78 74 GLY A O 1
ATOM 571 N N . VAL A 1 75 ? -18.019 -13.656 -1.987 1.00 58.56 75 VAL A N 1
ATOM 572 C CA . VAL A 1 75 ? -16.965 -12.786 -2.520 1.00 58.56 75 VAL A CA 1
ATOM 573 C C . VAL A 1 75 ? -17.426 -12.109 -3.820 1.00 58.56 75 VAL A C 1
ATOM 575 O O . VAL A 1 75 ? -17.905 -12.787 -4.730 1.00 58.56 75 VAL A O 1
ATOM 578 N N . ASN A 1 76 ? -17.310 -10.777 -3.893 1.00 76.44 76 ASN A N 1
ATOM 579 C CA . ASN A 1 76 ? -17.753 -9.978 -5.043 1.00 76.44 76 ASN A CA 1
ATOM 580 C C . ASN A 1 76 ? -17.053 -10.442 -6.340 1.00 76.44 76 ASN A C 1
ATOM 582 O O . ASN A 1 76 ? -15.837 -10.639 -6.345 1.00 76.44 76 ASN A O 1
ATOM 586 N N . ASP A 1 77 ? -17.799 -10.561 -7.443 1.00 87.12 77 ASP A N 1
ATOM 587 C CA . ASP A 1 77 ? -17.295 -10.943 -8.771 1.00 87.12 77 ASP A CA 1
ATOM 588 C C . ASP A 1 77 ? -16.079 -10.105 -9.200 1.00 87.12 77 ASP A C 1
ATOM 590 O O . ASP A 1 77 ? -15.067 -10.648 -9.639 1.00 87.12 77 ASP A O 1
ATOM 594 N N . GLN A 1 78 ? -16.120 -8.789 -8.973 1.00 93.12 78 GLN A N 1
ATOM 595 C CA . GLN A 1 78 ? -14.999 -7.893 -9.273 1.00 93.12 78 GLN A CA 1
ATOM 596 C C . GLN A 1 78 ? -13.740 -8.226 -8.451 1.00 93.12 78 GLN A C 1
ATOM 598 O O . GLN A 1 78 ? -12.632 -8.231 -8.989 1.00 93.12 78 GLN A O 1
ATOM 603 N N . SER A 1 79 ? -13.895 -8.545 -7.161 1.00 94.94 79 SER A N 1
ATOM 604 C CA . SER A 1 79 ? -12.773 -8.940 -6.297 1.00 94.94 79 SER A CA 1
ATOM 605 C C . SER A 1 79 ? -12.162 -10.265 -6.751 1.00 94.94 79 SER A C 1
ATOM 607 O O . SER A 1 79 ? -10.939 -10.375 -6.811 1.00 94.94 79 SER A O 1
ATOM 609 N N . ASN A 1 80 ? -12.994 -11.236 -7.144 1.00 94.19 80 ASN A N 1
ATOM 610 C CA . ASN A 1 80 ? -12.538 -12.519 -7.684 1.00 94.19 80 ASN A CA 1
ATOM 611 C C . ASN A 1 80 ? -11.793 -12.347 -9.011 1.00 94.19 80 ASN A C 1
ATOM 613 O O . ASN A 1 80 ? -10.727 -12.933 -9.202 1.00 94.19 80 ASN A O 1
ATOM 617 N N . ARG A 1 81 ? -12.321 -11.522 -9.926 1.00 96.00 81 ARG A N 1
ATOM 618 C CA . ARG A 1 81 ? -11.661 -11.214 -11.203 1.00 96.00 81 ARG A CA 1
ATOM 619 C C . ARG A 1 81 ? -10.292 -10.577 -10.977 1.00 96.00 81 ARG A C 1
ATOM 621 O O . ARG A 1 81 ? -9.317 -11.025 -11.579 1.00 96.00 81 ARG A O 1
ATOM 628 N N . LEU A 1 82 ? -10.200 -9.596 -10.076 1.00 97.69 82 LEU A N 1
ATOM 629 C CA . LEU A 1 82 ? -8.923 -8.981 -9.717 1.00 97.69 82 LEU A CA 1
ATOM 630 C C . LEU A 1 82 ? -7.958 -9.999 -9.096 1.00 97.69 82 LEU A C 1
ATOM 632 O O . LEU A 1 82 ? -6.822 -10.097 -9.553 1.00 97.69 82 LEU A O 1
ATOM 636 N N . PHE A 1 83 ? -8.400 -10.761 -8.094 1.00 97.38 83 PHE A N 1
ATOM 637 C CA . PHE A 1 83 ? -7.574 -11.763 -7.420 1.00 97.38 83 PHE A CA 1
ATOM 638 C C . PHE A 1 83 ? -6.988 -12.774 -8.416 1.00 97.38 83 PHE A C 1
ATOM 640 O O . PHE A 1 83 ? -5.770 -12.915 -8.505 1.00 97.38 83 PHE A O 1
ATOM 647 N N . ASN A 1 84 ? -7.832 -13.386 -9.250 1.00 96.75 84 ASN A N 1
ATOM 648 C CA . ASN A 1 84 ? -7.398 -14.363 -10.250 1.00 96.75 84 ASN A CA 1
ATOM 649 C C . ASN A 1 84 ? -6.430 -13.757 -11.279 1.00 96.75 84 ASN A C 1
ATOM 651 O O . ASN A 1 84 ? -5.481 -14.411 -11.711 1.00 96.75 84 ASN A O 1
ATOM 655 N N . CYS A 1 85 ? -6.650 -12.500 -11.673 1.00 97.31 85 CYS A N 1
ATOM 656 C CA . CYS A 1 85 ? -5.767 -11.783 -12.587 1.00 97.31 85 CYS A CA 1
ATOM 657 C C . CYS A 1 85 ? -4.383 -11.526 -11.961 1.00 97.31 85 CYS A C 1
ATOM 659 O O . CYS A 1 85 ? -3.360 -11.723 -12.620 1.00 97.31 85 CYS A O 1
ATOM 661 N N . LEU A 1 86 ? -4.338 -11.123 -10.687 1.00 97.56 86 LEU A N 1
ATOM 662 C CA . LEU A 1 86 ? -3.091 -10.913 -9.944 1.00 97.56 86 LEU A CA 1
ATOM 663 C C . LEU A 1 86 ? -2.319 -12.226 -9.757 1.00 97.56 86 LEU A C 1
ATOM 665 O O . LEU A 1 86 ? -1.119 -12.267 -10.024 1.00 97.56 86 LEU A O 1
ATOM 669 N N . GLU A 1 87 ? -3.000 -13.309 -9.387 1.00 94.88 87 GLU A N 1
ATOM 670 C CA . GLU A 1 87 ? -2.387 -14.637 -9.254 1.00 94.88 87 GLU A CA 1
ATOM 671 C C . GLU A 1 87 ? -1.762 -15.102 -10.574 1.00 94.88 87 GLU A C 1
ATOM 673 O O . GLU A 1 87 ? -0.598 -15.510 -10.628 1.00 94.88 87 GLU A O 1
ATOM 678 N N . LYS A 1 88 ? -2.509 -14.958 -11.674 1.00 95.00 88 LYS A N 1
ATOM 679 C CA . LYS A 1 88 ? -2.077 -15.373 -13.012 1.00 95.00 88 LYS A CA 1
ATOM 680 C C . LYS A 1 88 ? -0.852 -14.599 -13.508 1.00 95.00 88 LYS A C 1
ATOM 682 O O . LYS A 1 88 ? 0.059 -15.210 -14.077 1.00 95.00 88 LYS A O 1
ATOM 687 N N . HIS A 1 89 ? -0.830 -13.275 -13.337 1.00 96.06 89 HIS A N 1
ATOM 688 C CA . HIS A 1 89 ? 0.162 -12.411 -13.999 1.00 96.06 89 HIS A CA 1
ATOM 689 C C . HIS A 1 89 ? 1.279 -11.905 -13.090 1.00 96.06 89 HIS A C 1
ATOM 691 O O . HIS A 1 89 ? 2.360 -11.605 -13.595 1.00 96.06 89 HIS A O 1
ATOM 697 N N . CYS A 1 90 ? 1.052 -11.825 -11.779 1.00 96.00 90 CYS A N 1
ATOM 698 C CA . CYS A 1 90 ? 2.015 -11.272 -10.824 1.00 96.00 90 CYS A CA 1
ATOM 699 C C . CYS A 1 90 ? 2.650 -12.339 -9.924 1.00 96.00 90 CYS A C 1
ATOM 701 O O . CYS A 1 90 ? 3.787 -12.136 -9.506 1.00 96.00 90 CYS A O 1
ATOM 703 N N . ARG A 1 91 ? 1.977 -13.474 -9.663 1.00 94.12 91 ARG A N 1
ATOM 704 C CA . ARG A 1 91 ? 2.485 -14.582 -8.819 1.00 94.12 91 ARG A CA 1
ATOM 705 C C . ARG A 1 91 ? 3.013 -14.100 -7.462 1.00 94.12 91 ARG A C 1
ATOM 707 O O . ARG A 1 91 ? 4.180 -14.301 -7.126 1.00 94.12 91 ARG A O 1
ATOM 714 N N . LEU A 1 92 ? 2.178 -13.357 -6.747 1.00 96.81 92 LEU A N 1
ATOM 715 C CA . LEU A 1 92 ? 2.548 -12.685 -5.505 1.00 96.81 92 LEU A CA 1
ATOM 716 C C . LEU A 1 92 ? 2.885 -13.716 -4.420 1.00 96.81 92 LEU A C 1
ATOM 718 O O . LEU A 1 92 ? 2.280 -14.779 -4.360 1.00 96.81 92 LEU A O 1
ATOM 722 N N . ALA A 1 93 ? 3.835 -13.396 -3.538 1.00 96.38 93 ALA A N 1
ATOM 723 C CA . ALA A 1 93 ? 4.202 -14.295 -2.437 1.00 96.38 93 ALA A CA 1
ATOM 724 C C . ALA A 1 93 ? 3.125 -14.368 -1.337 1.00 96.38 93 ALA A C 1
ATOM 726 O O . ALA A 1 93 ? 3.105 -15.297 -0.536 1.00 96.38 93 ALA A O 1
ATOM 727 N N . THR A 1 94 ? 2.245 -13.368 -1.276 1.00 97.75 94 THR A N 1
ATOM 728 C CA . THR A 1 94 ? 1.200 -13.238 -0.258 1.00 97.75 94 THR A CA 1
ATOM 729 C C . THR A 1 94 ? -0.092 -12.742 -0.883 1.00 97.75 94 THR A C 1
ATOM 731 O O . THR A 1 94 ? -0.059 -12.007 -1.872 1.00 97.75 94 THR A O 1
ATOM 734 N N . THR A 1 95 ? -1.213 -13.049 -0.241 1.00 97.88 95 THR A N 1
ATOM 735 C CA . THR A 1 95 ? -2.546 -12.721 -0.752 1.00 97.88 95 THR A CA 1
ATOM 736 C C . THR A 1 95 ? -2.774 -11.201 -0.793 1.00 97.88 95 THR A C 1
ATOM 738 O O . THR A 1 95 ? -2.486 -10.529 0.202 1.00 97.88 95 THR A O 1
ATOM 741 N N . PRO A 1 96 ? -3.315 -10.629 -1.891 1.00 98.44 96 PRO A N 1
ATOM 742 C CA . PRO A 1 96 ? -3.807 -9.250 -1.910 1.00 98.44 96 PRO A CA 1
ATOM 743 C C . PRO A 1 96 ? -4.793 -8.986 -0.769 1.00 98.44 96 PRO A C 1
ATOM 745 O O . PRO A 1 96 ? -5.626 -9.838 -0.468 1.00 98.44 96 PRO A O 1
ATOM 748 N N . VAL A 1 97 ? -4.753 -7.804 -0.159 1.00 98.69 97 VAL A N 1
ATOM 749 C CA . VAL A 1 97 ? -5.611 -7.462 0.985 1.00 98.69 97 VAL A CA 1
ATOM 750 C C . VAL A 1 97 ? -6.654 -6.437 0.571 1.00 98.69 97 VAL A C 1
ATOM 752 O O . VAL A 1 97 ? -6.316 -5.342 0.126 1.00 98.69 97 VAL A O 1
ATOM 755 N N . GLY A 1 98 ? -7.928 -6.778 0.741 1.00 98.19 98 GLY A N 1
ATOM 756 C CA . GLY A 1 98 ? -9.035 -5.835 0.650 1.00 98.19 98 GLY A CA 1
ATOM 757 C C . GLY A 1 98 ? -9.134 -5.001 1.925 1.00 98.19 98 GLY A C 1
ATOM 758 O O . GLY A 1 98 ? -9.274 -5.545 3.023 1.00 98.19 98 GLY A O 1
ATOM 759 N N . VAL A 1 99 ? -9.096 -3.681 1.777 1.00 98.50 99 VAL A N 1
ATOM 760 C CA . VAL A 1 99 ? -9.163 -2.721 2.881 1.00 98.50 99 VAL A CA 1
ATOM 761 C C . VAL A 1 99 ? -10.489 -1.974 2.833 1.00 98.50 99 VAL A C 1
ATOM 763 O O . VAL A 1 99 ? -10.864 -1.438 1.788 1.00 98.50 99 VAL A O 1
ATOM 766 N N . LYS A 1 100 ? -11.188 -1.921 3.966 1.00 98.06 100 LYS A N 1
ATOM 767 C CA . LYS A 1 100 ? -12.399 -1.116 4.165 1.00 98.06 100 LYS A CA 1
ATOM 768 C C . LYS A 1 100 ? -12.150 -0.085 5.257 1.00 98.06 100 LYS A C 1
ATOM 770 O O . LYS A 1 100 ? -11.703 -0.455 6.340 1.00 98.06 100 LYS A O 1
ATOM 775 N N . LEU A 1 101 ? -12.476 1.175 4.992 1.00 98.06 101 LEU A N 1
ATOM 776 C CA . LEU A 1 101 ? -12.613 2.200 6.022 1.00 98.06 101 LEU A CA 1
ATOM 777 C C . LEU A 1 101 ? -14.087 2.258 6.418 1.00 98.06 101 LEU A C 1
ATOM 779 O O . LEU A 1 101 ? -14.928 2.769 5.678 1.00 98.06 101 LEU A O 1
ATOM 783 N N . ALA A 1 102 ? -14.404 1.659 7.558 1.00 97.44 102 ALA A N 1
ATOM 784 C CA . ALA A 1 102 ? -15.771 1.474 8.004 1.00 97.44 102 ALA A CA 1
ATOM 785 C C . ALA A 1 102 ? -16.272 2.706 8.763 1.00 97.44 102 ALA A C 1
ATOM 787 O O . ALA A 1 102 ? -15.589 3.256 9.638 1.00 97.44 102 ALA A O 1
ATOM 788 N N . LYS A 1 103 ? -17.480 3.137 8.415 1.00 96.62 103 LYS A N 1
ATOM 789 C CA . LYS A 1 103 ? -18.224 4.201 9.090 1.00 96.62 103 LYS A CA 1
ATOM 790 C C . LYS A 1 103 ? -19.131 3.620 10.170 1.00 96.62 103 LYS A C 1
ATOM 792 O O . LYS A 1 103 ? -19.279 2.408 10.310 1.00 96.62 103 LYS A O 1
ATOM 797 N N . GLU A 1 104 ? -19.753 4.506 10.938 1.00 92.88 104 GLU A N 1
ATOM 798 C CA . GLU A 1 104 ? -20.814 4.121 11.865 1.00 92.88 104 GLU A CA 1
ATOM 799 C C . GLU A 1 104 ? -21.926 3.355 11.130 1.00 92.88 104 GLU A C 1
ATOM 801 O O . GLU A 1 104 ? -22.371 3.775 10.062 1.00 92.88 104 GLU A O 1
ATOM 806 N N . GLY A 1 105 ? -22.360 2.230 11.698 1.00 91.38 105 GLY A N 1
ATOM 807 C CA . GLY A 1 105 ? -23.394 1.372 11.113 1.00 91.38 105 GLY A CA 1
ATOM 808 C C . GLY A 1 105 ? -22.917 0.400 10.027 1.00 91.38 105 GLY A C 1
ATOM 809 O O . GLY A 1 105 ? -23.685 -0.492 9.664 1.00 91.38 105 GLY A O 1
ATOM 810 N N . ASP A 1 106 ? -21.674 0.497 9.541 1.00 93.75 106 ASP A N 1
ATOM 811 C CA . ASP A 1 106 ? -21.129 -0.515 8.633 1.00 93.75 106 ASP A CA 1
ATOM 812 C C . ASP A 1 106 ? -20.957 -1.848 9.379 1.00 93.75 106 ASP A C 1
ATOM 814 O O . ASP A 1 106 ? -20.333 -1.920 10.440 1.00 93.75 106 ASP A O 1
ATOM 818 N N . THR A 1 107 ? -21.459 -2.937 8.793 1.00 88.06 107 THR A N 1
ATOM 819 C CA . THR A 1 107 ? -21.320 -4.290 9.351 1.00 88.06 107 THR A CA 1
ATOM 820 C C . THR A 1 107 ? -20.533 -5.200 8.411 1.00 88.06 107 THR A C 1
ATOM 822 O O . THR A 1 107 ? -20.881 -5.294 7.228 1.00 88.06 107 THR A O 1
ATOM 825 N N . PRO A 1 108 ? -19.518 -5.929 8.899 1.00 84.75 108 PRO A N 1
ATOM 826 C CA . PRO A 1 108 ? -18.808 -6.883 8.066 1.00 84.75 108 PRO A CA 1
ATOM 827 C C . PRO A 1 108 ? -19.671 -8.128 7.821 1.00 84.75 108 PRO A C 1
ATOM 829 O O . PRO A 1 108 ? -20.284 -8.663 8.742 1.00 84.75 108 PRO A O 1
ATOM 832 N N . GLY A 1 109 ? -19.679 -8.662 6.596 1.00 81.69 109 GLY A N 1
ATOM 833 C CA . GLY A 1 109 ? -20.415 -9.890 6.251 1.00 81.69 109 GLY A CA 1
ATOM 834 C C . GLY A 1 109 ? -19.791 -11.187 6.794 1.00 81.69 109 GLY A C 1
ATOM 835 O O . GLY A 1 109 ? -20.078 -12.279 6.297 1.00 81.69 109 GLY A O 1
ATOM 836 N N . GLY A 1 110 ? -18.880 -11.100 7.765 1.00 85.62 110 GLY A N 1
ATOM 837 C CA . GLY A 1 110 ? -18.089 -12.218 8.268 1.00 85.62 110 GLY A CA 1
ATOM 838 C C . GLY A 1 110 ? -17.436 -11.941 9.618 1.00 85.62 110 GLY A C 1
ATOM 839 O O . GLY A 1 110 ? -17.522 -10.842 10.158 1.00 85.62 110 GLY A O 1
ATOM 840 N N . LYS A 1 111 ? -16.764 -12.961 10.163 1.00 92.06 111 LYS A N 1
ATOM 841 C CA . LYS A 1 111 ? -16.040 -12.846 11.434 1.00 92.06 111 LYS A CA 1
ATOM 842 C C . LYS A 1 111 ? -14.812 -11.952 11.259 1.00 92.06 111 LYS A C 1
ATOM 844 O O . LYS A 1 111 ? -13.966 -12.238 10.415 1.00 92.06 111 LYS A O 1
ATOM 849 N N . ILE A 1 112 ? -14.703 -10.934 12.105 1.00 96.00 112 ILE A N 1
ATOM 850 C CA . ILE A 1 112 ? -13.541 -10.049 12.199 1.00 96.00 112 ILE A CA 1
ATOM 851 C C . ILE A 1 112 ? -12.866 -10.261 13.552 1.00 96.00 112 ILE A C 1
ATOM 853 O O . ILE A 1 112 ? -13.535 -10.295 14.584 1.00 96.00 112 ILE A O 1
ATOM 857 N N . LYS A 1 113 ? -11.539 -10.403 13.544 1.00 97.62 113 LYS A N 1
ATOM 858 C CA . LYS A 1 113 ? -10.714 -10.418 14.754 1.00 97.62 113 LYS A CA 1
ATOM 859 C C . LYS A 1 113 ? -10.236 -9.003 15.057 1.00 97.62 113 LYS A C 1
ATOM 861 O O . LYS A 1 113 ? -9.650 -8.354 14.196 1.00 97.62 113 LYS A O 1
ATOM 866 N N . TYR A 1 114 ? -10.428 -8.564 16.292 1.00 98.19 114 TYR A N 1
ATOM 867 C CA . TYR A 1 114 ? -9.914 -7.285 16.783 1.00 98.19 114 TYR A CA 1
ATOM 868 C C . TYR A 1 114 ? -8.755 -7.533 17.756 1.00 98.19 114 TYR A C 1
ATOM 870 O O . TYR A 1 114 ? -8.908 -8.403 18.622 1.00 98.19 114 TYR A O 1
ATOM 878 N N . PRO A 1 115 ? -7.626 -6.807 17.644 1.00 98.38 115 PRO A N 1
ATOM 879 C CA . PRO A 1 115 ? -6.437 -7.011 18.469 1.00 98.38 115 PRO A CA 1
ATOM 880 C C . PRO A 1 115 ? -6.716 -7.173 19.966 1.00 98.38 115 PRO A C 1
ATOM 882 O O . PRO A 1 115 ? -6.408 -8.224 20.532 1.00 98.38 115 PRO A O 1
ATOM 885 N N . LEU A 1 116 ? -7.373 -6.201 20.604 1.00 97.56 116 LEU A N 1
ATOM 886 C CA . LEU A 1 116 ? -7.564 -6.236 22.055 1.00 97.56 116 LEU A CA 1
ATOM 887 C C . LEU A 1 116 ? -8.443 -7.402 22.509 1.00 97.56 116 LEU A C 1
ATOM 889 O O . LEU A 1 116 ? -8.096 -8.105 23.450 1.00 97.56 116 LEU A O 1
ATOM 893 N N . SER A 1 117 ? -9.570 -7.625 21.834 1.00 97.44 117 SER A N 1
ATOM 894 C CA . SER A 1 117 ? -10.561 -8.620 22.271 1.00 97.44 117 SER A CA 1
ATOM 895 C C . SER A 1 117 ? -10.221 -10.057 21.881 1.00 97.44 117 SER A C 1
ATOM 897 O O . SER A 1 117 ? -10.706 -10.979 22.527 1.00 97.44 117 SER A O 1
ATOM 899 N N . HIS A 1 118 ? -9.422 -10.268 20.831 1.00 97.94 118 HIS A N 1
ATOM 900 C CA . HIS A 1 118 ? -9.159 -11.610 20.297 1.00 97.94 118 HIS A CA 1
ATOM 901 C C . HIS A 1 118 ? -7.704 -12.064 20.428 1.00 97.94 118 HIS A C 1
ATOM 903 O O . HIS A 1 118 ? -7.453 -13.264 20.349 1.00 97.94 118 HIS A O 1
ATOM 909 N N . ILE A 1 119 ? -6.753 -11.137 20.574 1.00 96.75 119 ILE A N 1
ATOM 910 C CA . ILE A 1 119 ? -5.322 -11.445 20.739 1.00 96.75 119 ILE A CA 1
ATOM 911 C C . ILE A 1 119 ? -4.875 -11.125 22.172 1.00 96.75 119 ILE A C 1
ATOM 913 O O . ILE A 1 119 ? -4.027 -11.825 22.713 1.00 96.75 119 ILE A O 1
ATOM 917 N N . GLY A 1 120 ? -5.488 -10.121 22.809 1.00 97.62 120 GLY A N 1
ATOM 918 C CA . GLY A 1 120 ? -5.200 -9.725 24.192 1.00 97.62 120 GLY A CA 1
ATOM 919 C C . GLY A 1 120 ? -4.252 -8.530 24.314 1.00 97.62 120 GLY A C 1
ATOM 920 O O . GLY A 1 120 ? -3.979 -8.072 25.420 1.00 97.62 120 GLY A O 1
ATOM 921 N N . ASN A 1 121 ? -3.775 -7.977 23.196 1.00 97.81 121 ASN A N 1
ATOM 922 C CA . ASN A 1 121 ? -2.960 -6.765 23.163 1.00 97.81 121 ASN A CA 1
ATOM 923 C C . ASN A 1 121 ? -3.241 -5.930 21.907 1.00 97.81 121 ASN A C 1
ATOM 925 O O . ASN A 1 121 ? -3.767 -6.414 20.905 1.00 97.81 121 ASN A O 1
ATOM 929 N N . LYS A 1 122 ? -2.863 -4.650 21.960 1.00 98.44 122 LYS A N 1
ATOM 930 C CA . LYS A 1 122 ? -2.930 -3.741 20.808 1.00 98.44 122 LYS A CA 1
ATOM 931 C C . LYS A 1 122 ? -1.905 -4.144 19.752 1.00 98.44 122 LYS A C 1
ATOM 933 O O . LYS A 1 122 ? -0.825 -4.623 20.099 1.00 98.44 122 LYS A O 1
ATOM 938 N N . LEU A 1 123 ? -2.208 -3.873 18.485 1.00 98.56 123 LEU A N 1
ATOM 939 C CA . LEU A 1 123 ? -1.291 -4.092 17.362 1.00 98.56 123 LEU A CA 1
ATOM 940 C C . LEU A 1 123 ? -1.126 -2.817 16.530 1.00 98.56 123 LEU A C 1
ATOM 942 O O . LEU A 1 123 ? -1.979 -1.926 16.528 1.00 98.56 123 LEU A O 1
ATOM 946 N N . ALA A 1 124 ? -0.026 -2.712 15.793 1.00 97.88 124 ALA A N 1
ATOM 947 C CA . ALA A 1 124 ? 0.076 -1.736 14.715 1.00 97.88 124 ALA A CA 1
ATOM 948 C C . ALA A 1 124 ? -0.768 -2.197 13.513 1.00 97.88 124 ALA A C 1
ATOM 950 O O . ALA A 1 124 ? -0.872 -3.390 13.233 1.00 97.88 124 ALA A O 1
ATOM 951 N N . VAL A 1 125 ? -1.348 -1.260 12.756 1.00 97.88 125 VAL A N 1
ATOM 952 C CA . VAL A 1 125 ? -2.210 -1.618 11.610 1.00 97.88 125 VAL A CA 1
ATOM 953 C C . VAL A 1 125 ? -1.448 -2.391 10.523 1.00 97.88 125 VAL A C 1
ATOM 955 O O . VAL A 1 125 ? -2.012 -3.267 9.877 1.00 97.88 125 VAL A O 1
ATOM 958 N N . CYS A 1 126 ? -0.144 -2.133 10.369 1.00 97.88 126 CYS A N 1
ATOM 959 C CA . CYS A 1 126 ? 0.730 -2.896 9.477 1.00 97.88 126 CYS A CA 1
ATOM 960 C C . CYS A 1 126 ? 0.874 -4.364 9.911 1.00 97.88 126 CYS A C 1
ATOM 962 O O . CYS A 1 126 ? 0.919 -5.238 9.056 1.00 97.88 126 CYS A O 1
ATOM 964 N N . GLN A 1 127 ? 0.849 -4.672 11.213 1.00 98.38 127 GLN A N 1
ATOM 965 C CA . GLN A 1 127 ? 0.809 -6.065 11.678 1.00 98.38 127 GLN A CA 1
ATOM 966 C C . GLN A 1 127 ? -0.507 -6.731 11.274 1.00 98.38 127 GLN A C 1
ATOM 968 O O . GLN A 1 127 ? -0.507 -7.874 10.831 1.00 98.38 127 GLN A O 1
ATOM 973 N N . GLY A 1 128 ? -1.620 -5.996 11.354 1.00 98.31 128 GLY A N 1
ATOM 974 C CA . GLY A 1 128 ? -2.908 -6.442 10.823 1.00 98.31 128 GLY A CA 1
ATOM 975 C C . GLY A 1 128 ? -2.870 -6.725 9.320 1.00 98.31 128 GLY A C 1
ATOM 976 O O . GLY A 1 128 ? -3.401 -7.742 8.879 1.00 98.31 128 GLY A O 1
ATOM 977 N N . MET A 1 129 ? -2.200 -5.863 8.547 1.00 98.38 129 MET A N 1
ATOM 978 C CA . MET A 1 129 ? -1.975 -6.056 7.111 1.00 98.38 129 MET A CA 1
ATOM 979 C C . MET A 1 129 ? -1.193 -7.348 6.848 1.00 98.38 129 MET A C 1
ATOM 981 O O . MET A 1 129 ? -1.613 -8.149 6.014 1.00 98.38 129 MET A O 1
ATOM 985 N N . THR A 1 130 ? -0.112 -7.590 7.598 1.00 98.44 130 THR A N 1
ATOM 986 C CA . THR A 1 130 ? 0.666 -8.834 7.516 1.00 98.44 130 THR A CA 1
ATOM 987 C C . THR A 1 130 ? -0.184 -10.054 7.861 1.00 98.44 130 THR A C 1
ATOM 989 O O . THR A 1 130 ? -0.246 -10.984 7.064 1.00 98.44 130 THR A O 1
ATOM 992 N N . LEU A 1 131 ? -0.905 -10.040 8.987 1.00 98.50 131 LEU A N 1
ATOM 993 C CA . LEU A 1 131 ? -1.794 -11.138 9.388 1.00 98.50 131 LEU A CA 1
ATOM 994 C C . LEU A 1 131 ? -2.849 -11.451 8.314 1.00 98.50 131 LEU A C 1
ATOM 996 O O . LEU A 1 131 ? -3.160 -12.619 8.074 1.00 98.50 131 LEU A O 1
ATOM 1000 N N . ALA A 1 132 ? -3.376 -10.431 7.633 1.00 98.31 132 ALA A N 1
ATOM 1001 C CA . ALA A 1 132 ? -4.294 -10.638 6.522 1.00 98.31 132 ALA A CA 1
ATOM 1002 C C . ALA A 1 132 ? -3.601 -11.310 5.328 1.00 98.31 132 ALA A C 1
ATOM 1004 O O . ALA A 1 132 ? -4.043 -12.367 4.883 1.00 98.31 132 ALA A O 1
ATOM 1005 N N . ARG A 1 133 ? -2.489 -10.757 4.832 1.00 97.88 133 ARG A N 1
ATOM 1006 C CA . ARG A 1 133 ? -1.824 -11.263 3.615 1.00 97.88 133 ARG A CA 1
ATOM 1007 C C . ARG A 1 133 ? -1.118 -12.615 3.794 1.00 97.88 133 ARG A C 1
ATOM 1009 O O . ARG A 1 133 ? -0.983 -13.336 2.805 1.00 97.88 133 ARG A O 1
ATOM 1016 N N . THR A 1 134 ? -0.669 -12.961 5.008 1.00 97.75 134 THR A N 1
ATOM 1017 C CA . THR A 1 134 ? 0.102 -14.194 5.276 1.00 97.75 134 THR A CA 1
ATOM 1018 C C . THR A 1 134 ? -0.687 -15.269 6.021 1.00 97.75 134 THR A C 1
ATOM 1020 O O . THR A 1 134 ? -0.626 -16.431 5.634 1.00 97.75 134 THR A O 1
ATOM 1023 N N . PHE A 1 135 ? -1.437 -14.921 7.074 1.00 96.94 135 PHE A N 1
ATOM 1024 C CA . PHE A 1 135 ? -2.162 -15.912 7.890 1.00 96.94 135 PHE A CA 1
ATOM 1025 C C . PHE A 1 135 ? -3.596 -16.129 7.396 1.00 96.94 135 PHE A C 1
ATOM 1027 O O . PHE A 1 135 ? -4.289 -17.041 7.852 1.00 96.94 135 PHE A O 1
ATOM 1034 N N . GLY A 1 136 ? -4.074 -15.281 6.483 1.00 96.38 136 GLY A N 1
ATOM 1035 C CA . GLY A 1 136 ? -5.438 -15.348 5.977 1.00 96.38 136 GLY A CA 1
ATOM 1036 C C . GLY A 1 136 ? -6.483 -14.814 6.963 1.00 96.38 136 GLY A C 1
ATOM 1037 O O . GLY A 1 136 ? -7.665 -15.147 6.846 1.00 96.38 136 GLY A O 1
ATOM 1038 N N . TRP A 1 137 ? -6.074 -14.041 7.974 1.00 97.25 137 TRP A N 1
ATOM 1039 C CA . TRP A 1 137 ? -6.988 -13.528 8.996 1.00 97.25 137 TRP A CA 1
ATOM 1040 C C . TRP A 1 137 ? -7.744 -12.298 8.498 1.00 97.25 137 TRP A C 1
ATOM 1042 O O . TRP A 1 137 ? -7.175 -11.415 7.869 1.00 97.25 137 TRP A O 1
ATOM 1052 N N . THR A 1 138 ? -9.032 -12.206 8.828 1.00 97.94 138 THR A N 1
ATOM 1053 C CA . THR A 1 138 ? -9.770 -10.945 8.698 1.00 97.94 138 THR A CA 1
ATOM 1054 C C . THR A 1 138 ? -9.621 -10.150 9.989 1.00 97.94 138 THR A C 1
ATOM 1056 O O . THR A 1 138 ? -10.093 -10.583 11.043 1.00 97.94 138 THR A O 1
ATOM 1059 N N . MET A 1 139 ? -8.950 -9.006 9.900 1.00 98.31 139 MET A N 1
ATOM 1060 C CA . MET A 1 139 ? -8.606 -8.135 11.018 1.00 98.31 139 MET A CA 1
ATOM 1061 C C . MET A 1 139 ? -9.442 -6.858 10.992 1.00 98.31 139 MET A C 1
ATOM 1063 O O . MET A 1 139 ? -9.705 -6.310 9.927 1.00 98.31 139 MET A O 1
ATOM 1067 N N . GLY A 1 140 ? -9.821 -6.369 12.166 1.00 98.12 140 GLY A N 1
ATOM 1068 C CA . GLY A 1 140 ? -10.468 -5.078 12.365 1.00 98.12 140 GLY A CA 1
ATOM 1069 C C . GLY A 1 140 ? -9.714 -4.276 13.411 1.00 98.12 140 GLY A C 1
ATOM 1070 O O . GLY A 1 140 ? -9.189 -4.850 14.361 1.00 98.12 140 GLY A O 1
ATOM 1071 N N . PHE A 1 141 ? -9.647 -2.961 13.240 1.00 98.50 141 PHE A N 1
ATOM 1072 C CA . PHE A 1 141 ? -9.064 -2.060 14.230 1.00 98.50 141 PHE A CA 1
ATOM 1073 C C . PHE A 1 141 ? -10.036 -0.932 14.539 1.00 98.50 141 PHE A C 1
ATOM 1075 O O . PHE A 1 141 ? -10.397 -0.162 13.648 1.00 98.50 141 PHE A O 1
ATOM 1082 N N . ARG A 1 142 ? -10.408 -0.827 15.813 1.00 97.38 142 ARG A N 1
ATOM 1083 C CA . ARG A 1 142 ? -11.029 0.357 16.413 1.00 97.38 142 ARG A CA 1
ATOM 1084 C C . ARG A 1 142 ? -9.949 1.315 16.901 1.00 97.38 142 ARG A C 1
ATOM 1086 O O . ARG A 1 142 ? -8.766 0.970 16.941 1.00 97.38 142 ARG A O 1
ATOM 1093 N N . SER A 1 143 ? -10.344 2.512 17.331 1.00 96.88 143 SER A N 1
ATOM 1094 C CA . SER A 1 143 ? -9.408 3.513 17.868 1.00 96.88 143 SER A CA 1
ATOM 1095 C C . SER A 1 143 ? -8.512 2.954 18.983 1.00 96.88 143 SER A C 1
ATOM 1097 O O . SER A 1 143 ? -7.312 3.237 19.006 1.00 96.88 143 SER A O 1
ATOM 1099 N N . GLU A 1 144 ? -9.066 2.126 19.868 1.00 97.44 144 GLU A N 1
ATOM 1100 C CA . GLU A 1 144 ? -8.384 1.515 21.008 1.00 97.44 144 GLU A CA 1
ATOM 1101 C C . GLU A 1 144 ? -7.451 0.349 20.644 1.00 97.44 144 GLU A C 1
ATOM 1103 O O . GLU A 1 144 ? -6.499 0.098 21.386 1.00 97.44 144 GLU A O 1
ATOM 1108 N N . ASP A 1 145 ? -7.666 -0.318 19.506 1.00 98.44 145 ASP A N 1
ATOM 1109 C CA . ASP A 1 145 ? -6.886 -1.489 19.075 1.00 98.44 145 ASP A CA 1
ATOM 1110 C C . ASP A 1 145 ? -5.482 -1.129 18.567 1.00 98.44 145 ASP A C 1
ATOM 1112 O O . ASP A 1 145 ? -4.595 -1.985 18.487 1.00 98.44 145 ASP A O 1
ATOM 1116 N N . HIS A 1 146 ? -5.268 0.139 18.212 1.00 98.06 146 HIS A N 1
ATOM 1117 C CA . HIS A 1 146 ? -4.015 0.609 17.641 1.00 98.06 146 HIS A CA 1
ATOM 1118 C C . HIS A 1 146 ? -2.932 0.823 18.710 1.00 98.06 146 HIS A C 1
ATOM 1120 O O . HIS A 1 146 ? -3.048 1.694 19.576 1.00 98.06 146 HIS A O 1
ATOM 1126 N N . ALA A 1 147 ? -1.827 0.081 18.597 1.00 97.88 147 ALA A N 1
ATOM 1127 C CA . ALA A 1 147 ? -0.603 0.330 19.367 1.00 97.88 147 ALA A CA 1
ATOM 1128 C C . ALA A 1 147 ? 0.184 1.528 18.807 1.00 97.88 147 ALA A C 1
ATOM 1130 O O . ALA A 1 147 ? 0.702 2.353 19.553 1.00 97.88 147 ALA A O 1
ATOM 1131 N N . CYS A 1 148 ? 0.243 1.648 17.477 1.00 96.50 148 CYS A N 1
ATOM 1132 C CA . CYS A 1 148 ? 0.819 2.805 16.799 1.00 96.50 148 CYS A CA 1
ATOM 1133 C C . CYS A 1 148 ? -0.223 3.939 16.731 1.00 96.50 148 CYS A C 1
ATOM 1135 O O . CYS A 1 148 ? -1.325 3.695 16.239 1.00 96.50 148 CYS A O 1
ATOM 1137 N N . PRO A 1 149 ? 0.084 5.177 17.158 1.00 95.88 149 PRO A N 1
ATOM 1138 C CA . PRO A 1 149 ? -0.893 6.268 17.148 1.00 95.88 149 PRO A CA 1
ATOM 1139 C C . PRO A 1 149 ? -1.168 6.840 15.748 1.00 95.88 149 PRO A C 1
ATOM 1141 O O . PRO A 1 149 ? -2.205 7.459 15.538 1.00 95.88 149 PRO A O 1
ATOM 1144 N N . LEU A 1 150 ? -0.276 6.636 14.776 1.00 96.12 150 LEU A N 1
ATOM 1145 C CA . LEU A 1 150 ? -0.345 7.307 13.472 1.00 96.12 150 LEU A CA 1
ATOM 1146 C C . LEU A 1 150 ? -1.579 6.927 12.636 1.00 96.12 150 LEU A C 1
ATOM 1148 O O . LEU A 1 150 ? -2.247 7.837 12.148 1.00 96.12 150 LEU A O 1
ATOM 1152 N N . PRO A 1 151 ? -1.972 5.640 12.517 1.00 96.44 151 PRO A N 1
ATOM 1153 C CA . PRO A 1 151 ? -3.218 5.278 11.844 1.00 96.44 151 PRO A CA 1
ATOM 1154 C C . PRO A 1 151 ? -4.447 5.953 12.459 1.00 96.44 151 PRO A C 1
ATOM 1156 O O . PRO A 1 151 ? -5.353 6.330 11.724 1.00 96.44 151 PRO A O 1
ATOM 1159 N N . ARG A 1 152 ? -4.457 6.184 13.783 1.00 97.56 152 ARG A N 1
ATOM 1160 C CA . ARG A 1 152 ? -5.549 6.900 14.463 1.00 97.56 152 ARG A CA 1
ATOM 1161 C C . ARG A 1 152 ? -5.647 8.345 13.971 1.00 97.56 152 ARG A C 1
ATOM 1163 O O . ARG A 1 152 ? -6.753 8.831 13.775 1.00 97.56 152 ARG A O 1
ATOM 1170 N N . VAL A 1 153 ? -4.518 9.012 13.721 1.00 97.88 153 VAL A N 1
ATOM 1171 C CA . VAL A 1 153 ? -4.511 10.347 13.099 1.00 97.88 153 VAL A CA 1
ATOM 1172 C C . VAL A 1 153 ? -5.002 10.267 11.651 1.00 97.88 153 VAL A C 1
ATOM 1174 O O . VAL A 1 153 ? -5.884 11.022 11.256 1.00 97.88 153 VAL A O 1
ATOM 1177 N N . PHE A 1 154 ? -4.471 9.337 10.852 1.00 97.69 154 PHE A N 1
ATOM 1178 C CA . PHE A 1 154 ? -4.786 9.257 9.419 1.00 97.69 154 PHE A CA 1
ATOM 1179 C C . PHE A 1 154 ? -6.238 8.868 9.129 1.00 97.69 154 PHE A C 1
ATOM 1181 O O . PHE A 1 154 ? -6.789 9.308 8.120 1.00 97.69 154 PHE A O 1
ATOM 1188 N N . MET A 1 155 ? -6.864 8.094 10.015 1.00 97.62 155 MET A N 1
ATOM 1189 C CA . MET A 1 155 ? -8.282 7.734 9.949 1.00 97.62 155 MET A CA 1
ATOM 1190 C C . MET A 1 155 ? -9.227 8.803 10.514 1.00 97.62 155 MET A C 1
ATOM 1192 O O . MET A 1 155 ? -10.427 8.734 10.259 1.00 97.62 155 MET A O 1
ATOM 1196 N N . GLY A 1 156 ? -8.713 9.777 11.272 1.00 97.31 156 GLY A N 1
ATOM 1197 C CA . GLY A 1 156 ? -9.540 10.766 11.964 1.00 97.31 156 GLY A CA 1
ATOM 1198 C C . GLY A 1 156 ? -10.103 10.289 13.308 1.00 97.31 156 GLY A C 1
ATOM 1199 O O . GLY A 1 156 ? -11.114 10.803 13.770 1.00 97.31 156 GLY A O 1
ATOM 1200 N N . HIS A 1 157 ? -9.479 9.315 13.969 1.00 97.69 157 HIS A N 1
ATOM 1201 C CA . HIS A 1 157 ? -9.864 8.903 15.324 1.00 97.69 157 HIS A CA 1
ATOM 1202 C C . HIS A 1 157 ? -9.391 9.876 16.412 1.00 97.69 157 HIS A C 1
ATOM 1204 O O . HIS A 1 157 ? -9.938 9.870 17.514 1.00 97.69 157 HIS A O 1
ATOM 1210 N N . ILE A 1 158 ? -8.333 10.646 16.146 1.00 97.19 158 ILE A N 1
ATOM 1211 C CA . ILE A 1 158 ? -7.762 11.631 17.072 1.00 97.19 158 ILE A CA 1
ATOM 1212 C C . ILE A 1 158 ? -7.325 12.890 16.320 1.00 97.19 158 ILE A C 1
ATOM 1214 O O . ILE A 1 158 ? -7.070 12.845 15.116 1.00 97.19 158 ILE A O 1
ATOM 1218 N N . ASP A 1 159 ? -7.215 13.995 17.056 1.00 97.19 159 ASP A N 1
ATOM 1219 C CA . ASP A 1 159 ? -6.767 15.288 16.542 1.00 97.19 159 ASP A CA 1
ATOM 1220 C C . ASP A 1 159 ? -5.329 15.231 15.967 1.00 97.19 159 ASP A C 1
ATOM 1222 O O . ASP A 1 159 ? -4.437 14.642 16.593 1.00 97.19 159 ASP A O 1
ATOM 1226 N N . PRO A 1 160 ? -5.072 15.823 14.781 1.00 97.31 160 PRO A N 1
ATOM 1227 C CA . PRO A 1 160 ? -3.759 15.796 14.145 1.00 97.31 160 PRO A CA 1
ATOM 1228 C C . PRO A 1 160 ? -2.775 16.845 14.682 1.00 97.31 160 PRO A C 1
ATOM 1230 O O . PRO A 1 160 ? -1.624 16.823 14.252 1.00 97.31 160 PRO A O 1
ATOM 1233 N N . GLY A 1 161 ? -3.170 17.757 15.575 1.00 97.38 161 GLY A N 1
ATOM 1234 C CA . GLY A 1 161 ? -2.367 18.913 15.983 1.00 97.38 161 GLY A CA 1
ATOM 1235 C C . GLY A 1 161 ? -0.984 18.536 16.516 1.00 97.38 161 GLY A C 1
ATOM 1236 O O . GLY A 1 161 ? 0.018 19.114 16.106 1.00 97.38 161 GLY A O 1
ATOM 1237 N N . ARG A 1 162 ? -0.891 17.481 17.338 1.00 95.75 162 ARG A N 1
ATOM 1238 C CA . ARG A 1 162 ? 0.408 16.989 17.843 1.00 95.75 162 ARG A CA 1
ATOM 1239 C C . ARG A 1 162 ? 1.308 16.397 16.759 1.00 95.75 162 ARG A C 1
ATOM 1241 O O . ARG A 1 162 ? 2.524 16.470 16.894 1.00 95.75 162 ARG A O 1
ATOM 1248 N N . LEU A 1 163 ? 0.726 15.797 15.717 1.00 95.88 163 LEU A N 1
ATOM 1249 C CA . LEU A 1 163 ? 1.487 15.329 14.557 1.00 95.88 163 LEU A CA 1
ATOM 1250 C C . LEU A 1 163 ? 1.974 16.529 13.740 1.00 95.88 163 LEU A C 1
ATOM 1252 O O . LEU A 1 163 ? 3.136 16.580 13.367 1.00 95.88 163 LEU A O 1
ATOM 1256 N N . LEU A 1 164 ? 1.091 17.499 13.495 1.00 96.94 164 LEU A N 1
ATOM 1257 C CA . LEU A 1 164 ? 1.381 18.693 12.699 1.00 96.94 164 LEU A CA 1
ATOM 1258 C C . LEU A 1 164 ? 2.427 19.614 13.334 1.00 96.94 164 LEU A C 1
ATOM 1260 O O . LEU A 1 164 ? 3.096 20.329 12.605 1.00 96.94 164 LEU A O 1
ATOM 1264 N N . ALA A 1 165 ? 2.632 19.531 14.649 1.00 96.31 165 ALA A N 1
ATOM 1265 C CA . ALA A 1 165 ? 3.703 20.233 15.353 1.00 96.31 165 ALA A CA 1
ATOM 1266 C C . ALA A 1 165 ? 5.131 19.749 15.000 1.00 96.31 165 ALA A C 1
ATOM 1268 O O . ALA A 1 165 ? 6.086 20.147 15.658 1.00 96.31 165 ALA A O 1
ATOM 1269 N N . GLY A 1 166 ? 5.312 18.822 14.051 1.00 95.12 166 GLY A N 1
ATOM 1270 C CA . GLY A 1 166 ? 6.634 18.475 13.512 1.00 95.12 166 GLY A CA 1
ATOM 1271 C C . GLY A 1 166 ? 7.483 17.532 14.375 1.00 95.12 166 GLY A C 1
ATOM 1272 O O . GLY A 1 166 ? 8.377 16.874 13.859 1.00 95.12 166 GLY A O 1
ATOM 1273 N N . THR A 1 167 ? 7.205 17.405 15.676 1.00 92.88 167 THR A N 1
ATOM 1274 C CA . THR A 1 167 ? 8.117 16.744 16.638 1.00 92.88 167 THR A CA 1
ATOM 1275 C C . THR A 1 167 ? 8.568 15.326 16.258 1.00 92.88 167 THR A C 1
ATOM 1277 O O . THR A 1 167 ? 9.722 14.970 16.486 1.00 92.88 167 THR A O 1
ATOM 1280 N N . LEU A 1 168 ? 7.705 14.506 15.643 1.00 93.94 168 LEU A N 1
ATOM 1281 C CA . LEU A 1 168 ? 8.078 13.153 15.210 1.00 93.94 168 LEU A CA 1
ATOM 1282 C C . LEU A 1 168 ? 8.945 13.150 13.940 1.00 93.94 168 LEU A C 1
ATOM 1284 O O . LEU A 1 168 ? 9.616 12.153 13.668 1.00 93.94 168 LEU A O 1
ATOM 1288 N N . ALA A 1 169 ? 8.954 14.213 13.137 1.00 95.50 169 ALA A N 1
ATOM 1289 C CA . ALA A 1 169 ? 9.857 14.355 11.998 1.00 95.50 169 ALA A CA 1
ATOM 1290 C C . ALA A 1 169 ? 11.304 14.646 12.422 1.00 95.50 169 ALA A C 1
ATOM 1292 O O . ALA A 1 169 ? 12.201 14.419 11.615 1.00 95.50 169 ALA A O 1
ATOM 1293 N N . GLY A 1 170 ? 11.556 14.999 13.689 1.00 95.69 170 GLY A N 1
ATOM 1294 C CA . GLY A 1 170 ? 12.907 15.204 14.228 1.00 95.69 170 GLY A CA 1
ATOM 1295 C C . GLY A 1 170 ? 13.827 13.975 14.187 1.00 95.69 170 GLY A C 1
ATOM 1296 O O . GLY A 1 170 ? 15.036 14.104 14.315 1.00 95.69 170 GLY A O 1
ATOM 1297 N N . TYR A 1 171 ? 13.291 12.774 13.941 1.00 94.12 171 TYR A N 1
ATOM 1298 C CA . TYR A 1 171 ? 14.108 11.589 13.636 1.00 94.12 171 TYR A CA 1
ATOM 1299 C C . TYR A 1 171 ? 14.737 11.612 12.229 1.00 94.12 171 TYR A C 1
ATOM 1301 O O . TYR A 1 171 ? 15.589 10.778 11.933 1.00 94.12 171 TYR A O 1
ATOM 1309 N N . TYR A 1 172 ? 14.280 12.502 11.344 1.00 94.62 172 TYR A N 1
ATOM 1310 C CA . TYR A 1 172 ? 14.617 12.510 9.914 1.00 94.62 172 TYR A CA 1
ATOM 1311 C C . TYR A 1 172 ? 14.966 13.894 9.369 1.00 94.62 172 TYR A C 1
ATOM 1313 O O . TYR A 1 172 ? 15.396 13.988 8.223 1.00 94.62 172 TYR A O 1
ATOM 1321 N N . GLN A 1 173 ? 14.700 14.948 10.131 1.00 96.56 173 GLN A N 1
ATOM 1322 C CA . GLN A 1 173 ? 14.889 16.346 9.763 1.00 96.56 173 GLN A CA 1
ATOM 1323 C C . GLN A 1 173 ? 15.505 17.069 10.959 1.00 96.56 173 GLN A C 1
ATOM 1325 O O . GLN A 1 173 ? 15.250 16.685 12.099 1.00 96.56 173 GLN A O 1
ATOM 1330 N N . ASP A 1 174 ? 16.288 18.106 10.698 1.00 97.00 174 ASP A N 1
ATOM 1331 C CA . ASP A 1 174 ? 16.947 18.958 11.693 1.00 97.00 174 ASP A CA 1
ATOM 1332 C C . ASP A 1 174 ? 16.408 20.401 11.691 1.00 97.00 174 ASP A C 1
ATOM 1334 O O . ASP A 1 174 ? 16.518 21.093 12.701 1.00 97.00 174 ASP A O 1
ATOM 1338 N N . ASP A 1 175 ? 15.746 20.823 10.610 1.00 97.62 175 ASP A N 1
ATOM 1339 C CA . ASP A 1 175 ? 15.028 22.095 10.510 1.00 97.62 175 ASP A CA 1
ATOM 1340 C C . ASP A 1 175 ? 13.541 21.968 10.925 1.00 97.62 175 ASP A C 1
ATOM 1342 O O . ASP A 1 175 ? 12.807 21.164 10.335 1.00 97.62 175 ASP A O 1
ATOM 1346 N N . PRO A 1 176 ? 13.047 22.773 11.889 1.00 97.00 176 PRO A N 1
ATOM 1347 C CA . PRO A 1 176 ? 11.644 22.756 12.309 1.00 97.00 176 PRO A CA 1
ATOM 1348 C C . PRO A 1 176 ? 10.637 23.012 11.177 1.00 97.00 176 PRO A C 1
ATOM 1350 O O . PRO A 1 176 ? 9.589 22.367 11.137 1.00 97.00 176 PRO A O 1
ATOM 1353 N N . GLY A 1 177 ? 10.952 23.892 10.221 1.00 97.75 177 GLY A N 1
ATOM 1354 C CA . GLY A 1 177 ? 10.073 24.160 9.078 1.00 97.75 177 GLY A CA 1
ATOM 1355 C C . GLY A 1 177 ? 9.923 22.938 8.166 1.00 97.75 177 GLY A C 1
ATOM 1356 O O . GLY A 1 177 ? 8.818 22.593 7.730 1.00 97.75 177 GLY A O 1
ATOM 1357 N N . CYS A 1 178 ? 11.020 22.218 7.933 1.00 97.25 178 CYS A N 1
ATOM 1358 C CA . CYS A 1 178 ? 11.026 20.944 7.220 1.00 97.25 178 CYS A CA 1
ATOM 1359 C C . CYS A 1 178 ? 10.301 19.844 8.007 1.00 97.25 178 CYS A C 1
ATOM 1361 O O . CYS A 1 178 ? 9.589 19.036 7.405 1.00 97.25 178 CYS A O 1
ATOM 1363 N N . MET A 1 179 ? 10.421 19.823 9.340 1.00 97.56 179 MET A N 1
ATOM 1364 C CA . MET A 1 179 ? 9.675 18.903 10.204 1.00 97.56 179 MET A CA 1
ATOM 1365 C C . MET A 1 179 ? 8.159 19.102 10.065 1.00 97.56 179 MET A C 1
ATOM 1367 O O . MET A 1 179 ? 7.435 18.140 9.800 1.00 97.56 179 MET A O 1
ATOM 1371 N N . GLU A 1 180 ? 7.675 20.339 10.186 1.00 97.44 180 GLU A N 1
ATOM 1372 C CA . GLU A 1 180 ? 6.258 20.681 10.007 1.00 97.44 180 GLU A CA 1
ATOM 1373 C C . GLU A 1 180 ? 5.777 20.359 8.587 1.00 97.44 180 GLU A C 1
ATOM 1375 O O . GLU A 1 180 ? 4.742 19.712 8.412 1.00 97.44 180 GLU A O 1
ATOM 1380 N N . THR A 1 181 ? 6.561 20.728 7.568 1.00 97.06 181 THR A N 1
ATOM 1381 C CA . THR A 1 181 ? 6.256 20.438 6.157 1.00 97.06 181 THR A CA 1
ATOM 1382 C C . THR A 1 181 ? 6.131 18.936 5.912 1.00 97.06 181 THR A C 1
ATOM 1384 O O . THR A 1 181 ? 5.173 18.478 5.277 1.00 97.06 181 THR A O 1
ATOM 1387 N N . MET A 1 182 ? 7.067 18.144 6.443 1.00 96.12 182 MET A N 1
ATOM 1388 C CA . MET A 1 182 ? 7.027 16.691 6.334 1.00 96.12 182 MET A CA 1
ATOM 1389 C C . MET A 1 182 ? 5.757 16.143 6.983 1.00 96.12 182 MET A C 1
ATOM 1391 O O . MET A 1 182 ? 5.046 15.366 6.345 1.00 96.12 182 MET A O 1
ATOM 1395 N N . GLU A 1 183 ? 5.441 16.546 8.213 1.00 96.81 183 GLU A N 1
ATOM 1396 C CA . GLU A 1 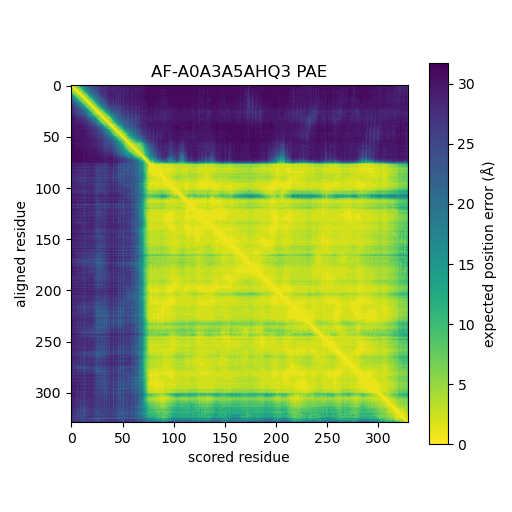183 ? 4.254 16.046 8.906 1.00 96.81 183 GLU A CA 1
ATOM 1397 C C . GLU A 1 183 ? 2.955 16.490 8.256 1.00 96.81 183 GLU A C 1
ATOM 1399 O O . GLU A 1 183 ? 2.009 15.705 8.220 1.00 96.81 183 GLU A O 1
ATOM 1404 N N . ALA A 1 184 ? 2.891 17.701 7.708 1.00 96.25 184 ALA A N 1
ATOM 1405 C CA . ALA A 1 184 ? 1.740 18.215 6.974 1.00 96.25 184 ALA A CA 1
ATOM 1406 C C . ALA A 1 184 ? 1.508 17.464 5.651 1.00 96.25 184 ALA A C 1
ATOM 1408 O O . ALA A 1 184 ? 0.356 17.277 5.252 1.00 96.25 184 ALA A O 1
ATOM 1409 N N . SER A 1 185 ? 2.572 16.962 5.013 1.00 95.44 185 SER A N 1
ATOM 1410 C CA . SER A 1 185 ? 2.495 16.301 3.701 1.00 95.44 185 SER A CA 1
ATOM 1411 C C . SER A 1 185 ? 1.664 15.009 3.684 1.00 95.44 185 SER A C 1
ATOM 1413 O O . SER A 1 185 ? 1.147 14.622 2.632 1.00 95.44 185 SER A O 1
ATOM 1415 N N . TYR A 1 186 ? 1.496 14.334 4.829 1.00 96.06 186 TYR A N 1
ATOM 1416 C CA . TYR A 1 186 ? 0.786 13.056 4.867 1.00 96.06 186 TYR A CA 1
ATOM 1417 C C . TYR A 1 186 ? -0.734 13.235 4.728 1.00 96.06 186 TYR A C 1
ATOM 1419 O O . TYR A 1 186 ? -1.354 13.973 5.512 1.00 96.06 186 TYR A O 1
ATOM 1427 N N . PRO A 1 187 ? -1.376 12.522 3.783 1.00 96.44 187 PRO A N 1
ATOM 1428 C CA . PRO A 1 187 ? -2.821 12.559 3.632 1.00 96.44 187 PRO A CA 1
ATOM 1429 C C . PRO A 1 187 ? -3.505 11.938 4.857 1.00 96.44 187 PRO A C 1
ATOM 1431 O O . PRO A 1 187 ? -3.060 10.930 5.400 1.00 96.44 187 PRO A O 1
ATOM 1434 N N . ARG A 1 188 ? -4.615 12.546 5.282 1.00 97.44 188 ARG A N 1
ATOM 1435 C CA . ARG A 1 188 ? -5.407 12.125 6.449 1.00 97.44 188 ARG A CA 1
ATOM 1436 C C . ARG A 1 188 ? -6.876 12.490 6.295 1.00 97.44 188 ARG A C 1
ATOM 1438 O O . ARG A 1 188 ? -7.197 13.410 5.538 1.00 97.44 188 ARG A O 1
ATOM 1445 N N . TRP A 1 189 ? -7.757 11.808 7.005 1.00 98.25 189 TRP A N 1
ATOM 1446 C CA . TRP A 1 189 ? -9.180 12.133 7.041 1.00 98.25 189 TRP A CA 1
ATOM 1447 C C . TRP A 1 189 ? -9.522 13.119 8.168 1.00 98.25 189 TRP A C 1
ATOM 1449 O O . TRP A 1 189 ? -8.785 13.185 9.152 1.00 98.25 189 TRP A O 1
ATOM 1459 N N . PRO A 1 190 ? -10.609 13.907 8.033 1.00 97.50 190 PRO A N 1
ATOM 1460 C CA . PRO A 1 190 ? -11.120 14.727 9.128 1.00 97.50 190 PRO A CA 1
ATOM 1461 C C . PRO A 1 190 ? -11.466 13.886 10.359 1.00 97.50 190 PRO A C 1
ATOM 1463 O O . PRO A 1 190 ? -11.812 12.709 10.235 1.00 97.50 190 PRO A O 1
ATOM 1466 N N . VAL A 1 191 ? -11.417 14.501 11.542 1.00 98.00 191 VAL A N 1
ATOM 1467 C CA . VAL A 1 191 ? -11.817 13.833 12.786 1.00 98.00 191 VAL A CA 1
ATOM 1468 C C . VAL A 1 191 ? -13.265 13.339 12.675 1.00 98.00 191 VAL A C 1
ATOM 1470 O O . VAL A 1 191 ? -14.137 14.066 12.204 1.00 98.00 191 VAL A O 1
ATOM 1473 N N . GLY A 1 192 ? -13.509 12.090 13.075 1.00 96.62 192 GLY A N 1
ATOM 1474 C CA . GLY A 1 192 ? -14.816 11.432 13.006 1.00 96.62 192 GLY A CA 1
ATOM 1475 C C . GLY A 1 192 ? -15.185 10.848 11.637 1.00 96.62 192 GLY A C 1
ATOM 1476 O O . GLY A 1 192 ? -16.294 10.346 11.484 1.00 96.62 192 GLY A O 1
ATOM 1477 N N . ALA A 1 193 ? -14.294 10.889 10.638 1.00 96.75 193 ALA A N 1
ATOM 1478 C CA . ALA A 1 193 ? -14.606 10.399 9.291 1.00 96.75 193 ALA A CA 1
ATOM 1479 C C . ALA A 1 193 ? -14.861 8.884 9.221 1.00 96.75 193 ALA A C 1
ATOM 1481 O O . ALA A 1 193 ? -15.738 8.444 8.473 1.00 96.75 193 ALA A O 1
ATOM 1482 N N . TYR A 1 194 ? -14.092 8.099 9.979 1.00 97.81 194 TYR A N 1
ATOM 1483 C CA . TYR A 1 194 ? -14.190 6.642 10.031 1.00 97.81 194 TYR A CA 1
ATOM 1484 C C . TYR A 1 194 ? -14.081 6.152 11.469 1.00 97.81 194 TYR A C 1
ATOM 1486 O O . TYR A 1 194 ? -13.459 6.802 12.308 1.00 97.81 194 TYR A O 1
ATOM 1494 N N . ARG A 1 195 ? -14.704 5.004 11.740 1.00 97.12 195 ARG A N 1
ATOM 1495 C CA . ARG A 1 195 ? -14.737 4.373 13.063 1.00 97.12 195 ARG A CA 1
ATOM 1496 C C . ARG A 1 195 ? -13.762 3.209 13.167 1.00 97.12 195 ARG A C 1
ATOM 1498 O O . ARG A 1 195 ? -13.167 2.988 14.221 1.00 97.12 195 ARG A O 1
ATOM 1505 N N . GLU A 1 196 ? -13.650 2.433 12.094 1.00 97.69 196 GLU A N 1
ATOM 1506 C CA . GLU A 1 196 ? -12.814 1.242 12.066 1.00 97.69 196 GLU A CA 1
ATOM 1507 C C . GLU A 1 196 ? -12.127 1.086 10.714 1.00 97.69 196 GLU A C 1
ATOM 1509 O O . GLU A 1 196 ? -12.536 1.651 9.698 1.00 97.69 196 GLU A O 1
ATOM 1514 N N . ILE A 1 197 ? -11.076 0.276 10.700 1.00 98.31 197 ILE A N 1
ATOM 1515 C CA . ILE A 1 197 ? -10.483 -0.236 9.473 1.00 98.31 197 ILE A CA 1
ATOM 1516 C C . ILE A 1 197 ? -10.522 -1.756 9.485 1.00 98.31 197 ILE A C 1
ATOM 1518 O O . ILE A 1 197 ? -10.122 -2.378 10.471 1.00 98.31 197 ILE A O 1
ATOM 1522 N N . TRP A 1 198 ? -10.969 -2.350 8.380 1.00 98.44 198 TRP A N 1
ATOM 1523 C CA . TRP A 1 198 ? -10.991 -3.796 8.188 1.00 98.44 198 TRP A CA 1
ATOM 1524 C C . TRP A 1 198 ? -10.031 -4.219 7.083 1.00 98.44 198 TRP A C 1
ATOM 1526 O O . TRP A 1 198 ? -9.926 -3.567 6.042 1.00 98.44 198 TRP A O 1
ATOM 1536 N N . LEU A 1 199 ? -9.340 -5.327 7.327 1.00 98.50 199 LEU A N 1
ATOM 1537 C CA . LEU A 1 199 ? -8.308 -5.904 6.477 1.00 98.50 199 LEU A CA 1
ATOM 1538 C C . LEU A 1 199 ? -8.632 -7.384 6.284 1.00 98.50 199 LEU A C 1
ATOM 1540 O O . LEU A 1 199 ? -8.705 -8.130 7.260 1.00 98.50 199 LEU A O 1
ATOM 1544 N N . ALA A 1 200 ? -8.814 -7.822 5.044 1.00 97.88 200 ALA A N 1
ATOM 1545 C CA . ALA A 1 200 ? -9.138 -9.207 4.729 1.00 97.88 200 ALA A CA 1
ATOM 1546 C C . ALA A 1 200 ? -8.364 -9.670 3.495 1.00 97.88 200 ALA A C 1
ATOM 1548 O O . ALA A 1 200 ? -8.190 -8.877 2.566 1.00 97.88 200 ALA A O 1
ATOM 1549 N N . PRO A 1 201 ? -7.964 -10.950 3.426 1.00 97.62 201 PRO A N 1
ATOM 1550 C CA . PRO A 1 201 ? -7.531 -11.559 2.172 1.00 97.62 201 PRO A CA 1
ATOM 1551 C C . PRO A 1 201 ? -8.595 -11.330 1.095 1.00 97.62 201 PRO A C 1
ATOM 1553 O O . PRO A 1 201 ? -9.784 -11.542 1.350 1.00 97.62 201 PRO A O 1
ATOM 1556 N N . LEU A 1 202 ? -8.201 -10.859 -0.087 1.00 96.88 202 LEU A N 1
ATOM 1557 C CA . LEU A 1 202 ? -9.140 -10.441 -1.131 1.00 96.88 202 LEU A CA 1
ATOM 1558 C C . LEU A 1 202 ? -10.046 -11.594 -1.596 1.00 96.88 202 LEU A C 1
ATOM 1560 O O . LEU A 1 202 ? -11.229 -11.370 -1.845 1.00 96.88 202 LEU A O 1
ATOM 1564 N N . ASP A 1 203 ? -9.514 -12.817 -1.641 1.00 94.00 203 ASP A N 1
ATOM 1565 C CA . ASP A 1 203 ? -10.207 -14.070 -1.978 1.00 94.00 203 ASP A CA 1
ATOM 1566 C C . ASP A 1 203 ? -11.210 -14.534 -0.904 1.00 94.00 203 ASP A C 1
ATOM 1568 O O . ASP A 1 203 ? -12.060 -15.382 -1.165 1.00 94.00 203 ASP A O 1
ATOM 1572 N N . ARG A 1 204 ? -11.135 -13.984 0.313 1.00 90.88 204 ARG A N 1
ATOM 1573 C CA . ARG A 1 204 ? -12.027 -14.304 1.447 1.00 90.88 204 ARG A CA 1
ATOM 1574 C C . ARG A 1 204 ? -12.762 -13.080 1.980 1.00 90.88 204 ARG A C 1
ATOM 1576 O O . ARG A 1 204 ? -13.414 -13.153 3.023 1.00 90.88 204 ARG A O 1
ATOM 1583 N N . CYS A 1 205 ? -12.667 -11.962 1.270 1.00 92.75 205 CYS A N 1
ATOM 1584 C CA . CYS A 1 205 ? -13.230 -10.691 1.678 1.00 92.75 205 CYS A CA 1
ATOM 1585 C C . CYS A 1 205 ? -14.765 -10.748 1.629 1.00 92.75 205 CYS A C 1
ATOM 1587 O O . CYS A 1 205 ? -15.361 -10.939 0.567 1.00 92.75 205 CYS A O 1
ATOM 1589 N N . ARG A 1 206 ? -15.411 -10.586 2.791 1.00 92.88 206 ARG A N 1
ATOM 1590 C CA . ARG A 1 206 ? -16.882 -10.601 2.946 1.00 92.88 206 ARG A CA 1
ATOM 1591 C C . ARG A 1 206 ? -17.481 -9.202 3.092 1.00 92.88 206 ARG A C 1
ATOM 1593 O O . ARG A 1 206 ? -18.486 -9.006 3.771 1.00 92.88 206 ARG A O 1
ATOM 1600 N N . TYR A 1 207 ? -16.834 -8.224 2.479 1.00 93.56 207 TYR A N 1
ATOM 1601 C CA . TYR A 1 207 ? -17.295 -6.848 2.345 1.00 93.56 207 TYR A CA 1
ATOM 1602 C C . TYR A 1 207 ? -16.786 -6.284 1.013 1.00 93.56 207 TYR A C 1
ATOM 1604 O O . TYR A 1 207 ? -15.910 -6.868 0.375 1.00 93.56 207 TYR A O 1
ATOM 1612 N N . ILE A 1 208 ? -17.336 -5.151 0.577 1.00 94.06 208 ILE A N 1
ATOM 1613 C CA . ILE A 1 208 ? -16.821 -4.424 -0.589 1.00 94.06 208 ILE A CA 1
ATOM 1614 C C . ILE A 1 208 ? -15.687 -3.516 -0.099 1.00 94.06 208 ILE A C 1
ATOM 1616 O O . ILE A 1 208 ? -15.977 -2.582 0.652 1.00 94.06 208 ILE A O 1
ATOM 1620 N N . PRO A 1 209 ? -14.418 -3.780 -0.456 1.00 96.94 209 PRO A N 1
ATOM 1621 C CA . PRO A 1 209 ? -13.312 -2.948 -0.005 1.00 96.94 209 PRO A CA 1
ATOM 1622 C C . PRO A 1 209 ? -13.345 -1.581 -0.700 1.00 96.94 209 PRO A C 1
ATOM 1624 O O . PRO A 1 209 ? -13.844 -1.454 -1.815 1.00 96.94 209 PRO A O 1
ATOM 1627 N N . ASP A 1 210 ? -12.784 -0.562 -0.056 1.00 98.12 210 ASP A N 1
ATOM 1628 C CA . ASP A 1 210 ? -12.597 0.762 -0.662 1.00 98.12 210 ASP A CA 1
ATOM 1629 C C . ASP A 1 210 ? -11.311 0.798 -1.504 1.00 98.12 210 ASP A C 1
ATOM 1631 O O . ASP A 1 210 ? -11.226 1.493 -2.519 1.00 98.12 210 ASP A O 1
ATOM 1635 N N . LEU A 1 211 ? -10.314 -0.004 -1.119 1.00 98.56 211 LEU A N 1
ATOM 1636 C CA . LEU A 1 211 ? -9.079 -0.208 -1.867 1.00 98.56 211 LEU A CA 1
ATOM 1637 C C . LEU A 1 211 ? -8.515 -1.620 -1.650 1.00 98.56 211 LEU A C 1
ATOM 1639 O O . LEU A 1 211 ? -8.888 -2.329 -0.717 1.00 98.56 211 LEU A O 1
ATOM 1643 N N . ILE A 1 212 ? -7.571 -2.010 -2.498 1.00 98.62 212 ILE A N 1
ATOM 1644 C CA . ILE A 1 212 ? -6.762 -3.219 -2.349 1.00 98.62 212 ILE A CA 1
ATOM 1645 C C . ILE A 1 212 ? -5.310 -2.805 -2.146 1.00 98.62 212 ILE A C 1
ATOM 1647 O O . ILE A 1 212 ? -4.828 -1.906 -2.834 1.00 98.62 212 ILE A O 1
ATOM 1651 N N . VAL A 1 213 ? -4.607 -3.487 -1.246 1.00 98.62 213 VAL A N 1
ATOM 1652 C CA . VAL A 1 213 ? -3.153 -3.382 -1.095 1.00 98.62 213 VAL A CA 1
ATOM 1653 C C . VAL A 1 213 ? -2.512 -4.715 -1.467 1.00 98.62 213 VAL A C 1
ATOM 1655 O O . VAL A 1 213 ? -2.942 -5.783 -1.035 1.00 98.62 213 VAL A O 1
ATOM 1658 N N . VAL A 1 214 ? -1.480 -4.644 -2.295 1.00 98.56 214 VAL A N 1
ATOM 1659 C CA . VAL A 1 214 ? -0.700 -5.772 -2.798 1.00 98.56 214 VAL A CA 1
ATOM 1660 C C . VAL A 1 214 ? 0.747 -5.582 -2.372 1.00 98.56 214 VAL A C 1
ATOM 1662 O O . VAL A 1 214 ? 1.248 -4.463 -2.416 1.00 98.56 214 VAL A O 1
ATOM 1665 N N . TYR A 1 215 ? 1.425 -6.666 -2.006 1.00 98.50 215 TYR A N 1
ATOM 1666 C CA . TYR A 1 215 ? 2.865 -6.670 -1.757 1.00 98.50 215 TYR A CA 1
ATOM 1667 C C . TYR A 1 215 ? 3.549 -7.602 -2.747 1.00 98.50 215 TYR A C 1
ATOM 1669 O O . TYR A 1 215 ? 3.078 -8.713 -2.991 1.00 98.50 215 TYR A O 1
ATOM 1677 N N . GLY A 1 216 ? 4.661 -7.143 -3.303 1.00 98.19 216 GLY A N 1
ATOM 1678 C CA . GLY A 1 216 ? 5.474 -7.906 -4.238 1.00 98.19 216 GLY A CA 1
ATOM 1679 C C . GLY A 1 216 ? 6.844 -7.271 -4.406 1.00 98.19 216 GLY A C 1
ATOM 1680 O O . GLY A 1 216 ? 7.095 -6.164 -3.936 1.00 98.19 216 GLY A O 1
ATOM 1681 N N . ASN A 1 217 ? 7.743 -7.966 -5.085 1.00 98.19 217 ASN A N 1
ATOM 1682 C CA . ASN A 1 217 ? 9.056 -7.420 -5.389 1.00 98.19 217 ASN A CA 1
ATOM 1683 C C . ASN A 1 217 ? 8.985 -6.320 -6.471 1.00 98.19 217 ASN A C 1
ATOM 1685 O O . ASN A 1 217 ? 7.955 -6.184 -7.143 1.00 98.19 217 ASN A O 1
ATOM 1689 N N . PRO A 1 218 ? 10.062 -5.544 -6.696 1.00 97.50 218 PRO A N 1
ATOM 1690 C CA . PRO A 1 218 ? 10.048 -4.462 -7.679 1.00 97.50 218 PRO A CA 1
ATOM 1691 C C . PRO A 1 218 ? 9.632 -4.892 -9.095 1.00 97.50 218 PRO A C 1
ATOM 1693 O O . PRO A 1 218 ? 8.951 -4.138 -9.783 1.00 97.50 218 PRO A O 1
ATOM 1696 N N . ALA A 1 219 ? 9.967 -6.111 -9.531 1.00 96.94 219 ALA A N 1
ATOM 1697 C CA . ALA A 1 219 ? 9.568 -6.619 -10.847 1.00 96.94 219 ALA A CA 1
ATOM 1698 C C . ALA A 1 219 ? 8.064 -6.955 -10.924 1.00 96.94 219 ALA A C 1
ATOM 1700 O O . ALA A 1 219 ? 7.419 -6.736 -11.953 1.00 96.94 219 ALA A O 1
ATOM 1701 N N . GLN A 1 220 ? 7.479 -7.453 -9.834 1.00 97.94 220 GLN A N 1
ATOM 1702 C CA . GLN A 1 220 ? 6.033 -7.670 -9.731 1.00 97.94 220 GLN A CA 1
ATOM 1703 C C . GLN A 1 220 ? 5.293 -6.334 -9.693 1.00 97.94 220 GLN A C 1
ATOM 1705 O O . GLN A 1 220 ? 4.331 -6.144 -10.438 1.00 97.94 220 GLN A O 1
ATOM 1710 N N . VAL A 1 221 ? 5.784 -5.382 -8.894 1.00 97.88 221 VAL A N 1
ATOM 1711 C CA . VAL A 1 221 ? 5.221 -4.031 -8.833 1.00 97.88 221 VAL A CA 1
ATOM 1712 C C . VAL A 1 221 ? 5.324 -3.341 -10.189 1.00 97.88 221 VAL A C 1
ATOM 1714 O O . VAL A 1 221 ? 4.320 -2.803 -10.633 1.00 97.88 221 VAL A O 1
ATOM 1717 N N . LEU A 1 222 ? 6.438 -3.455 -10.922 1.00 97.00 222 LEU A N 1
ATOM 1718 C CA . LEU A 1 222 ? 6.563 -2.942 -12.295 1.00 97.00 222 LEU A CA 1
ATOM 1719 C C . LEU A 1 222 ? 5.417 -3.413 -13.209 1.00 97.00 222 LEU A C 1
ATOM 1721 O O . LEU A 1 222 ? 4.875 -2.614 -13.971 1.00 97.00 222 LEU A O 1
ATOM 1725 N N . THR A 1 223 ? 4.997 -4.677 -13.090 1.00 96.56 223 THR A N 1
ATOM 1726 C CA . THR A 1 223 ? 3.842 -5.212 -13.838 1.00 96.56 223 THR A CA 1
ATOM 1727 C C . THR A 1 223 ? 2.556 -4.442 -13.504 1.00 96.56 223 THR A C 1
ATOM 1729 O O . THR A 1 223 ? 1.801 -4.059 -14.398 1.00 96.56 223 THR A O 1
ATOM 1732 N N . LEU A 1 224 ? 2.321 -4.163 -12.217 1.00 98.12 224 LEU A N 1
ATOM 1733 C CA . LEU A 1 224 ? 1.170 -3.387 -11.739 1.00 98.12 224 LEU A CA 1
ATOM 1734 C C . LEU A 1 224 ? 1.239 -1.921 -12.181 1.00 98.12 224 LEU A C 1
ATOM 1736 O O . LEU A 1 224 ? 0.217 -1.350 -12.558 1.00 98.12 224 LEU A O 1
ATOM 1740 N N . ILE A 1 225 ? 2.438 -1.328 -12.189 1.00 97.88 225 ILE A N 1
ATOM 1741 C CA . ILE A 1 225 ? 2.673 0.037 -12.671 1.00 97.88 225 ILE A CA 1
ATOM 1742 C C . ILE A 1 225 ? 2.278 0.158 -14.141 1.00 97.88 225 ILE A C 1
ATOM 1744 O O . ILE A 1 225 ? 1.507 1.047 -14.504 1.00 97.88 225 ILE A O 1
ATOM 1748 N N . GLN A 1 226 ? 2.777 -0.747 -14.986 1.00 97.19 226 GLN A N 1
ATOM 1749 C CA . GLN A 1 226 ? 2.452 -0.749 -16.409 1.00 97.19 226 GLN A CA 1
ATOM 1750 C C . GLN A 1 226 ? 0.939 -0.903 -16.620 1.00 97.19 226 GLN A C 1
ATOM 1752 O O . GLN A 1 226 ? 0.354 -0.165 -17.415 1.00 97.19 226 GLN A O 1
ATOM 1757 N N . ALA A 1 227 ? 0.298 -1.818 -15.885 1.00 97.50 227 ALA A N 1
ATOM 1758 C CA . ALA A 1 227 ? -1.138 -2.057 -15.993 1.00 97.50 227 ALA A CA 1
ATOM 1759 C C . ALA A 1 227 ? -1.973 -0.854 -15.546 1.00 97.50 227 ALA A C 1
ATOM 1761 O O . ALA A 1 227 ? -2.940 -0.498 -16.215 1.00 97.50 227 ALA A O 1
ATOM 1762 N N . ALA A 1 228 ? -1.592 -0.188 -14.457 1.00 97.88 228 ALA A N 1
ATOM 1763 C CA . ALA A 1 228 ? -2.270 1.021 -14.003 1.00 97.88 228 ALA A CA 1
ATOM 1764 C C . ALA A 1 228 ? -2.070 2.192 -14.978 1.00 97.88 228 ALA A C 1
ATOM 1766 O O . ALA A 1 228 ? -3.002 2.961 -15.205 1.00 97.88 228 ALA A O 1
ATOM 1767 N N . ASN A 1 229 ? -0.891 2.292 -15.602 1.00 97.50 229 ASN A N 1
ATOM 1768 C CA . ASN A 1 229 ? -0.584 3.318 -16.600 1.00 97.50 229 ASN A CA 1
ATOM 1769 C C . ASN A 1 229 ? -1.243 3.058 -17.973 1.00 97.50 229 ASN A C 1
ATOM 1771 O O . ASN A 1 229 ? -1.209 3.912 -18.865 1.00 97.50 229 ASN A O 1
ATOM 1775 N N . PHE A 1 230 ? -1.862 1.892 -18.178 1.00 96.88 230 PHE A N 1
ATOM 1776 C CA . PHE A 1 230 ? -2.544 1.563 -19.425 1.00 96.88 230 PHE A CA 1
ATOM 1777 C C . PHE A 1 230 ? -3.689 2.552 -19.715 1.00 96.88 230 PHE A C 1
ATOM 1779 O O . PHE A 1 230 ? -4.566 2.808 -18.879 1.00 96.88 230 PHE A O 1
ATOM 1786 N N . ARG A 1 231 ? -3.674 3.133 -20.925 1.00 95.31 231 ARG A N 1
ATOM 1787 C CA . ARG A 1 231 ? -4.564 4.228 -21.370 1.00 95.31 231 ARG A CA 1
ATOM 1788 C C . ARG A 1 231 ? -4.477 5.512 -20.516 1.00 95.31 231 ARG A C 1
ATOM 1790 O O . ARG A 1 231 ? -5.383 6.337 -20.587 1.00 95.31 231 ARG A O 1
ATOM 1797 N N . LEU A 1 232 ? -3.450 5.659 -19.671 1.00 94.56 232 LEU A N 1
ATOM 1798 C CA . LEU A 1 232 ? -3.077 6.929 -19.026 1.00 94.56 232 LEU A CA 1
ATOM 1799 C C . LEU A 1 232 ? -1.849 7.521 -19.722 1.00 94.56 232 LEU A C 1
ATOM 1801 O O . LEU A 1 232 ? -1.880 8.662 -20.162 1.00 94.56 232 LEU A O 1
ATOM 1805 N N . GLY A 1 233 ? -0.783 6.727 -19.862 1.00 92.44 233 GLY A N 1
ATOM 1806 C CA . GLY A 1 233 ? 0.457 7.108 -20.546 1.00 92.44 233 GLY A CA 1
ATOM 1807 C C . GLY A 1 233 ? 1.368 8.047 -19.748 1.00 92.44 233 GLY A C 1
ATOM 1808 O O . GLY A 1 233 ? 2.584 7.927 -19.862 1.00 92.44 233 GLY A O 1
ATOM 1809 N N . SER A 1 234 ? 0.811 8.907 -18.892 1.00 92.50 234 SER A N 1
ATOM 1810 C CA . SER A 1 234 ? 1.534 9.891 -18.070 1.00 92.50 234 SER A CA 1
ATOM 1811 C C . SER A 1 234 ? 2.416 9.297 -16.966 1.00 92.50 234 SER A C 1
ATOM 1813 O O . SER A 1 234 ? 3.191 10.020 -16.346 1.00 92.50 234 SER A O 1
ATOM 1815 N N . GLY A 1 235 ? 2.288 8.000 -16.687 1.00 93.62 235 GLY A N 1
ATOM 1816 C CA . GLY A 1 235 ? 2.846 7.362 -15.499 1.00 93.62 235 GLY A CA 1
ATOM 1817 C C . GLY A 1 235 ? 1.874 7.406 -14.319 1.00 93.62 235 GLY A C 1
ATOM 1818 O O . GLY A 1 235 ? 0.781 7.968 -14.406 1.00 93.62 235 GLY A O 1
ATOM 1819 N N . ILE A 1 236 ? 2.286 6.793 -13.210 1.00 95.06 236 ILE A N 1
ATOM 1820 C CA . ILE A 1 236 ? 1.570 6.847 -11.930 1.00 95.06 236 ILE A CA 1
ATOM 1821 C C . ILE A 1 236 ? 2.404 7.625 -10.915 1.00 95.06 236 ILE A C 1
ATOM 1823 O O . ILE A 1 236 ? 3.631 7.508 -10.882 1.00 95.06 236 ILE A O 1
ATOM 1827 N N . ARG A 1 237 ? 1.742 8.410 -10.067 1.00 94.31 237 ARG A N 1
ATOM 1828 C CA . ARG A 1 237 ? 2.418 9.228 -9.061 1.00 94.31 237 ARG A CA 1
ATOM 1829 C C . ARG A 1 237 ? 2.666 8.420 -7.790 1.00 94.31 237 ARG A C 1
ATOM 1831 O O . ARG A 1 237 ? 1.750 7.808 -7.244 1.00 94.31 237 ARG A O 1
ATOM 1838 N N . SER A 1 238 ? 3.891 8.481 -7.283 1.00 93.69 238 SER A N 1
ATOM 1839 C CA . SER A 1 238 ? 4.264 8.014 -5.950 1.00 93.69 238 SER A CA 1
ATOM 1840 C C . SER A 1 238 ? 5.120 9.078 -5.274 1.00 93.69 238 SER A C 1
ATOM 1842 O O . SER A 1 238 ? 5.903 9.761 -5.930 1.00 93.69 238 SER A O 1
ATOM 1844 N N . VAL A 1 239 ? 4.939 9.241 -3.967 1.00 90.81 239 VAL A N 1
ATOM 1845 C CA . VAL A 1 239 ? 5.732 10.137 -3.126 1.00 90.81 239 VAL A CA 1
ATOM 1846 C C . VAL A 1 239 ? 6.115 9.353 -1.879 1.00 90.81 239 VAL A C 1
ATOM 1848 O O . VAL A 1 239 ? 5.269 8.688 -1.281 1.00 90.81 239 VAL A O 1
ATOM 1851 N N . SER A 1 240 ? 7.388 9.423 -1.494 1.00 90.12 240 SER A N 1
ATOM 1852 C CA . SER A 1 240 ? 7.911 8.763 -0.302 1.00 90.12 240 SER A CA 1
ATOM 1853 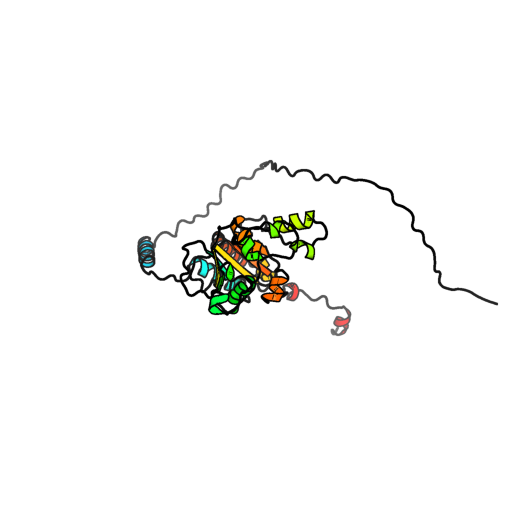C C . SER A 1 240 ? 8.860 9.693 0.436 1.00 90.12 240 SER A C 1
ATOM 1855 O O . SER A 1 240 ? 9.823 10.190 -0.138 1.00 90.12 240 SER A O 1
ATOM 1857 N N . SER A 1 241 ? 8.602 9.878 1.724 1.00 90.50 241 SER A N 1
ATOM 1858 C CA . SER A 1 241 ? 9.506 10.500 2.697 1.00 90.50 241 SER A CA 1
ATOM 1859 C C . SER A 1 241 ? 10.303 9.453 3.492 1.00 90.50 241 SER A C 1
ATOM 1861 O O . SER A 1 241 ? 10.902 9.770 4.515 1.00 90.50 241 SER A O 1
ATOM 1863 N N . GLY A 1 242 ? 10.249 8.176 3.086 1.00 91.12 242 GLY A N 1
ATOM 1864 C CA . GLY A 1 242 ? 10.869 7.057 3.808 1.00 91.12 242 GLY A CA 1
ATOM 1865 C C . GLY A 1 242 ? 10.083 6.568 5.032 1.00 91.12 242 GLY A C 1
ATOM 1866 O O . GLY A 1 242 ? 10.543 5.681 5.752 1.00 91.12 242 GLY A O 1
ATOM 1867 N N . ARG A 1 243 ? 8.883 7.108 5.279 1.00 91.00 243 ARG A N 1
ATOM 1868 C CA . ARG A 1 243 ? 8.049 6.763 6.438 1.00 91.00 243 ARG A CA 1
ATOM 1869 C C . ARG A 1 243 ? 6.558 6.903 6.141 1.00 91.00 243 ARG A C 1
ATOM 1871 O O . ARG A 1 243 ? 6.144 7.457 5.132 1.00 91.00 243 ARG A O 1
ATOM 1878 N N . TYR A 1 244 ? 5.757 6.366 7.057 1.00 88.62 244 TYR A N 1
ATOM 1879 C CA . TYR A 1 244 ? 4.295 6.505 7.099 1.00 88.62 244 TYR A CA 1
ATOM 1880 C C . TYR A 1 244 ? 3.569 6.055 5.826 1.00 88.62 244 TYR A C 1
ATOM 1882 O O . TYR A 1 244 ? 2.535 6.612 5.470 1.00 88.62 244 TYR A O 1
ATOM 1890 N N . GLY A 1 245 ? 4.033 4.966 5.202 1.00 87.69 245 GLY A N 1
ATOM 1891 C CA . GLY A 1 245 ? 3.338 4.345 4.065 1.00 87.69 245 GLY A CA 1
ATOM 1892 C C . GLY A 1 245 ? 1.860 4.026 4.343 1.00 87.69 245 GLY A C 1
ATOM 1893 O O . GLY A 1 245 ? 1.042 4.052 3.428 1.00 87.69 245 GLY A O 1
ATOM 1894 N N . CYS A 1 246 ? 1.481 3.828 5.614 1.00 93.94 246 CYS A N 1
ATOM 1895 C CA . CYS A 1 246 ? 0.078 3.687 6.005 1.00 93.94 246 CYS A CA 1
ATOM 1896 C C . CYS A 1 246 ? -0.790 4.914 5.697 1.00 93.94 246 CYS A C 1
ATOM 1898 O O . CYS A 1 246 ? -1.939 4.725 5.319 1.00 93.94 246 CYS A O 1
ATOM 1900 N N . ALA A 1 247 ? -0.274 6.146 5.752 1.00 96.38 247 ALA A N 1
ATOM 1901 C CA . ALA A 1 247 ? -1.036 7.329 5.341 1.00 96.38 247 ALA A CA 1
ATOM 1902 C C . ALA A 1 247 ? -1.459 7.239 3.865 1.00 96.38 247 ALA A C 1
ATOM 1904 O O . ALA A 1 247 ? -2.596 7.562 3.507 1.00 96.38 247 ALA A O 1
ATOM 1905 N N . THR A 1 248 ? -0.560 6.747 3.009 1.00 94.56 248 THR A N 1
ATOM 1906 C CA . THR A 1 248 ? -0.800 6.611 1.571 1.00 94.56 248 THR A CA 1
ATOM 1907 C C . THR A 1 248 ? -1.975 5.688 1.288 1.00 94.56 248 THR A C 1
ATOM 1909 O O . THR A 1 248 ? -2.882 6.089 0.565 1.00 94.56 248 THR A O 1
ATOM 1912 N N . TRP A 1 249 ? -2.020 4.489 1.869 1.00 93.75 249 TRP A N 1
ATOM 1913 C CA . TRP A 1 249 ? -3.130 3.573 1.601 1.00 93.75 249 TRP A CA 1
ATOM 1914 C C . TRP A 1 249 ? -4.371 3.827 2.484 1.00 93.75 249 TRP A C 1
ATOM 1916 O O . TRP A 1 249 ? -5.475 3.541 2.034 1.00 93.75 249 TRP A O 1
ATOM 1926 N N . ILE A 1 250 ? -4.254 4.436 3.675 1.00 96.81 250 ILE A N 1
ATOM 1927 C CA . ILE A 1 250 ? -5.419 4.837 4.500 1.00 96.81 250 ILE A CA 1
ATOM 1928 C C . ILE A 1 250 ? -6.161 6.025 3.879 1.00 96.81 250 ILE A C 1
ATOM 1930 O O . ILE A 1 250 ? -7.386 6.076 3.914 1.00 96.81 250 ILE A O 1
ATOM 1934 N N . ALA A 1 251 ? -5.452 7.013 3.336 1.00 97.19 251 ALA A N 1
ATOM 1935 C CA . ALA A 1 251 ? -6.077 8.248 2.864 1.00 97.19 251 ALA A CA 1
ATOM 1936 C C . ALA A 1 251 ? -5.646 8.636 1.450 1.00 97.19 251 ALA A C 1
ATOM 1938 O O . ALA A 1 251 ? -6.497 8.988 0.634 1.00 97.19 251 ALA A O 1
ATOM 1939 N N . GLY A 1 252 ? -4.350 8.569 1.140 1.00 96.50 252 GLY A N 1
ATOM 1940 C CA . GLY A 1 252 ? -3.796 9.070 -0.123 1.00 96.50 252 GLY A CA 1
ATOM 1941 C C . GLY A 1 252 ? -4.454 8.480 -1.372 1.00 96.50 252 GLY A C 1
ATOM 1942 O O . GLY A 1 252 ? -4.929 9.224 -2.223 1.00 96.50 252 GLY A O 1
ATOM 1943 N N . VAL A 1 253 ? -4.543 7.153 -1.447 1.00 96.81 253 VAL A N 1
ATOM 1944 C CA . VAL A 1 253 ? -5.090 6.402 -2.593 1.00 96.81 253 VAL A CA 1
ATOM 1945 C C . VAL A 1 253 ? -6.550 6.754 -2.851 1.00 96.81 253 VAL A C 1
ATOM 1947 O O . VAL A 1 253 ? -6.944 7.014 -3.985 1.00 96.81 253 VAL A O 1
ATOM 1950 N N . LEU A 1 254 ? -7.356 6.798 -1.790 1.00 97.38 254 LEU A N 1
ATOM 1951 C CA . LEU A 1 254 ? -8.780 7.101 -1.892 1.00 97.38 254 LEU A CA 1
ATOM 1952 C C . LEU A 1 254 ? -9.033 8.568 -2.245 1.00 97.38 254 LEU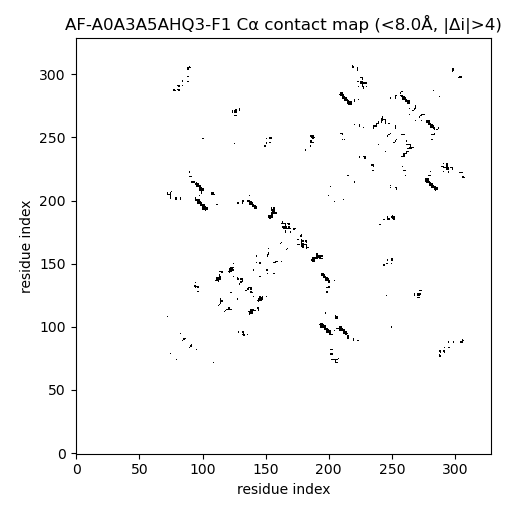 A C 1
ATOM 1954 O O . LEU A 1 254 ? -9.932 8.849 -3.030 1.00 97.38 254 LEU A O 1
ATOM 1958 N N . LYS A 1 255 ? -8.229 9.495 -1.710 1.00 97.19 255 LYS A N 1
ATOM 1959 C CA . LYS A 1 255 ? -8.321 10.921 -2.053 1.00 97.19 255 LYS A CA 1
ATOM 1960 C C . LYS A 1 255 ? -7.869 11.213 -3.482 1.00 97.19 255 LYS A C 1
ATOM 1962 O O . LYS A 1 255 ? -8.477 12.048 -4.139 1.00 97.19 255 LYS A O 1
ATOM 1967 N N . ALA A 1 256 ? -6.819 10.541 -3.952 1.00 96.56 256 ALA A N 1
ATOM 1968 C CA . ALA A 1 256 ? -6.329 10.692 -5.319 1.00 96.56 256 ALA A CA 1
ATOM 1969 C C . ALA A 1 256 ? -7.242 9.998 -6.342 1.00 96.56 256 ALA A C 1
ATOM 1971 O O . ALA A 1 256 ? -7.351 10.450 -7.476 1.00 96.56 256 ALA A O 1
ATOM 1972 N N . GLY A 1 257 ? -7.895 8.891 -5.966 1.00 96.88 257 GLY A N 1
ATOM 1973 C CA . GLY A 1 257 ? -8.694 8.086 -6.896 1.00 96.88 257 GLY A CA 1
ATOM 1974 C C . GLY A 1 257 ? -7.850 7.365 -7.958 1.00 96.88 257 GLY A C 1
ATOM 1975 O O . GLY A 1 257 ? -8.366 6.956 -9.008 1.00 96.88 257 GLY A O 1
ATOM 1976 N N . GLU A 1 258 ? -6.554 7.200 -7.688 1.00 96.75 258 GLU A N 1
ATOM 1977 C CA . GLU A 1 258 ? -5.551 6.637 -8.590 1.00 96.75 258 GLU A CA 1
ATOM 1978 C C . GLU A 1 258 ? -4.704 5.576 -7.883 1.00 96.75 258 GLU A C 1
ATOM 1980 O O . GLU A 1 258 ? -4.527 5.600 -6.663 1.00 96.75 258 GLU A O 1
ATOM 1985 N N . CYS A 1 259 ? -4.191 4.618 -8.657 1.00 98.12 259 CYS A N 1
ATOM 1986 C CA . CYS A 1 259 ? -3.256 3.628 -8.136 1.00 98.12 259 CYS A CA 1
ATOM 1987 C C . CYS A 1 259 ? -1.911 4.280 -7.800 1.00 98.12 259 CYS A C 1
ATOM 1989 O O . CYS A 1 259 ? -1.461 5.195 -8.490 1.00 98.12 259 CYS A O 1
ATOM 1991 N N . THR A 1 260 ? -1.225 3.752 -6.791 1.00 97.69 260 THR A N 1
ATOM 1992 C CA . THR A 1 260 ? 0.126 4.192 -6.424 1.00 97.69 260 THR A CA 1
ATOM 1993 C C . THR A 1 260 ? 0.942 3.029 -5.866 1.00 97.69 260 THR A C 1
ATOM 1995 O O . THR A 1 260 ? 0.404 1.969 -5.549 1.00 97.69 260 THR A O 1
ATOM 1998 N N . TYR A 1 261 ? 2.245 3.231 -5.729 1.00 97.38 261 TYR A N 1
ATOM 1999 C CA . TYR A 1 261 ? 3.174 2.278 -5.134 1.00 97.38 261 TYR A CA 1
ATOM 2000 C C . TYR A 1 261 ? 3.948 2.942 -4.004 1.00 97.38 261 TYR A C 1
ATOM 2002 O O . TYR A 1 261 ? 4.093 4.164 -3.970 1.00 97.38 261 TYR A O 1
ATOM 2010 N N . MET A 1 262 ? 4.437 2.144 -3.065 1.00 96.25 262 MET A N 1
ATOM 2011 C CA . MET A 1 262 ? 5.149 2.613 -1.886 1.00 96.25 262 MET A CA 1
ATOM 2012 C C . MET A 1 262 ? 6.375 1.738 -1.641 1.00 96.25 262 MET A C 1
ATOM 2014 O O . MET A 1 262 ? 6.372 0.533 -1.905 1.00 96.25 262 MET A O 1
ATOM 2018 N N . VAL A 1 263 ? 7.411 2.360 -1.085 1.00 95.75 263 VAL A N 1
ATOM 2019 C CA . VAL A 1 263 ? 8.524 1.657 -0.447 1.00 95.75 263 VAL A CA 1
ATOM 2020 C C . VAL A 1 263 ? 8.175 1.530 1.040 1.00 95.75 263 VAL A C 1
ATOM 2022 O O . VAL A 1 263 ? 8.068 2.563 1.708 1.00 95.75 263 VAL A O 1
ATOM 2025 N N . PRO A 1 264 ? 7.957 0.313 1.574 1.00 94.94 264 PRO A N 1
ATOM 2026 C CA . PRO A 1 264 ? 7.633 0.119 2.983 1.00 94.94 264 PRO A CA 1
ATOM 2027 C C . PRO A 1 264 ? 8.721 0.681 3.903 1.00 94.94 264 PRO A C 1
ATOM 2029 O O . PRO A 1 264 ? 9.915 0.425 3.710 1.00 94.94 264 PRO A O 1
ATOM 2032 N N . GLY A 1 265 ? 8.286 1.461 4.895 1.00 92.56 265 GLY A N 1
ATOM 2033 C CA . GLY A 1 265 ? 9.159 2.172 5.828 1.00 92.56 265 GLY A CA 1
ATOM 2034 C C . GLY A 1 265 ? 9.654 1.307 6.997 1.00 92.56 265 GLY A C 1
ATOM 2035 O O . GLY A 1 265 ? 9.231 0.159 7.155 1.00 92.56 265 GLY A O 1
ATOM 2036 N N . PRO A 1 266 ? 10.507 1.862 7.875 1.00 92.62 266 PRO A N 1
ATOM 2037 C CA . PRO A 1 266 ? 11.209 1.095 8.906 1.00 92.62 266 PRO A CA 1
ATOM 2038 C C . PRO A 1 266 ? 10.270 0.443 9.926 1.00 92.62 266 PRO A C 1
ATOM 2040 O O . PRO A 1 266 ? 10.421 -0.734 10.231 1.00 92.62 266 PRO A O 1
ATOM 2043 N N . GLY A 1 267 ? 9.253 1.162 10.416 1.00 92.50 267 GLY A N 1
ATOM 2044 C CA . GLY A 1 267 ? 8.328 0.608 11.414 1.00 92.50 267 GLY A CA 1
ATOM 2045 C C . GLY A 1 267 ? 7.546 -0.607 10.904 1.00 92.50 267 GLY A C 1
ATOM 2046 O O . GLY A 1 267 ? 7.300 -1.553 11.643 1.00 92.50 267 GLY A O 1
ATOM 2047 N N . GLU A 1 268 ? 7.185 -0.621 9.624 1.00 94.88 268 GLU A N 1
ATOM 2048 C CA . GLU A 1 268 ? 6.499 -1.760 9.015 1.00 94.88 268 GLU A CA 1
ATOM 2049 C C . GLU A 1 268 ? 7.426 -2.977 8.852 1.00 94.88 268 GLU A C 1
ATOM 2051 O O . GLU A 1 268 ? 7.009 -4.103 9.113 1.00 94.88 268 GLU A O 1
ATOM 2056 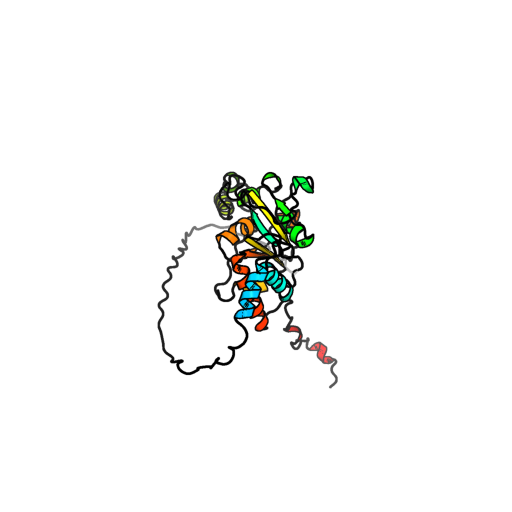N N . ARG A 1 269 ? 8.702 -2.763 8.521 1.00 95.50 269 ARG A N 1
ATOM 2057 C CA . ARG A 1 269 ? 9.710 -3.835 8.467 1.00 95.50 269 ARG A CA 1
ATOM 2058 C C . ARG A 1 269 ? 9.958 -4.438 9.847 1.00 95.50 269 ARG A C 1
ATOM 2060 O O . ARG A 1 269 ? 9.818 -5.643 10.022 1.00 95.50 269 ARG A O 1
ATOM 2067 N N . VAL A 1 270 ? 10.237 -3.585 10.833 1.00 96.25 270 VAL A N 1
ATOM 2068 C CA . VAL A 1 270 ? 10.590 -4.000 12.198 1.00 96.25 270 VAL A CA 1
ATOM 2069 C C . VAL A 1 270 ? 9.425 -4.693 12.903 1.00 96.25 270 VAL A C 1
ATOM 2071 O O . VAL A 1 270 ? 9.610 -5.754 13.489 1.00 96.25 270 VAL A O 1
ATOM 2074 N N . PHE A 1 271 ? 8.220 -4.117 12.859 1.00 96.50 271 PHE A N 1
ATOM 2075 C CA . PHE A 1 271 ? 7.105 -4.613 13.674 1.00 96.50 271 PHE A CA 1
ATOM 2076 C C . PHE A 1 271 ? 6.169 -5.565 12.932 1.00 96.50 271 PHE A C 1
ATOM 2078 O O . PHE A 1 271 ? 5.523 -6.393 13.575 1.00 96.50 271 PHE A O 1
ATOM 2085 N N . ALA A 1 272 ? 6.058 -5.438 11.607 1.00 96.88 272 ALA A N 1
ATOM 2086 C CA . ALA A 1 272 ? 5.136 -6.227 10.792 1.00 96.88 272 ALA A CA 1
ATOM 2087 C C . ALA A 1 272 ? 5.835 -7.210 9.841 1.00 96.88 272 ALA A C 1
ATOM 2089 O O . ALA A 1 272 ? 5.146 -7.909 9.100 1.00 96.88 272 ALA A O 1
ATOM 2090 N N . GLY A 1 273 ? 7.170 -7.294 9.863 1.00 96.50 273 GLY A N 1
ATOM 2091 C CA . GLY A 1 273 ? 7.927 -8.322 9.144 1.00 96.50 273 GLY A CA 1
ATOM 2092 C C . GLY A 1 273 ? 7.913 -8.176 7.622 1.00 96.50 273 GLY A C 1
ATOM 2093 O O . GLY A 1 273 ? 8.078 -9.168 6.914 1.00 96.50 273 GLY A O 1
ATOM 2094 N N . THR A 1 274 ? 7.691 -6.964 7.104 1.00 97.06 274 THR A N 1
ATOM 2095 C CA . THR A 1 274 ? 7.818 -6.705 5.659 1.00 97.06 274 THR A CA 1
ATOM 2096 C C . THR A 1 274 ? 9.266 -6.889 5.215 1.00 97.06 274 THR A C 1
ATOM 2098 O O . THR A 1 274 ? 10.179 -6.369 5.855 1.00 97.06 274 THR A O 1
ATOM 2101 N N . GLN A 1 275 ? 9.471 -7.628 4.126 1.00 97.25 275 GLN A N 1
ATOM 2102 C CA . GLN A 1 275 ? 10.799 -8.075 3.697 1.00 97.25 275 GLN A CA 1
ATOM 2103 C C . GLN A 1 275 ? 11.551 -7.009 2.890 1.00 97.25 275 GLN A C 1
ATOM 2105 O O . GLN A 1 275 ? 10.951 -6.149 2.243 1.00 97.25 275 GLN A O 1
ATOM 2110 N N . ASP A 1 276 ? 12.884 -7.078 2.868 1.00 96.25 276 ASP A N 1
ATOM 2111 C CA . ASP A 1 276 ? 13.764 -6.112 2.175 1.00 96.25 276 ASP A CA 1
ATOM 2112 C C . ASP A 1 276 ? 13.528 -6.016 0.671 1.00 96.25 276 ASP A C 1
ATOM 2114 O O . ASP A 1 276 ? 13.659 -4.948 0.078 1.00 96.25 276 ASP A O 1
ATOM 2118 N N . HIS A 1 277 ? 13.077 -7.110 0.070 1.00 96.62 277 HIS A N 1
ATOM 2119 C CA . HIS A 1 277 ? 12.726 -7.165 -1.341 1.00 96.62 277 HIS A CA 1
ATOM 2120 C C . HIS A 1 277 ? 11.262 -6.794 -1.618 1.00 96.62 277 HIS A C 1
ATOM 2122 O O . HIS A 1 277 ? 10.853 -6.852 -2.773 1.00 96.62 277 HIS A O 1
ATOM 2128 N N . GLU A 1 278 ? 10.457 -6.452 -0.608 1.00 97.62 278 GLU A N 1
ATOM 2129 C CA . GLU A 1 278 ? 9.041 -6.124 -0.782 1.00 97.62 278 GLU A CA 1
ATOM 2130 C C . GLU A 1 278 ? 8.803 -4.629 -0.997 1.00 97.62 278 GLU A C 1
ATOM 2132 O O . GLU A 1 278 ? 9.285 -3.761 -0.265 1.00 97.62 278 GLU A O 1
ATOM 2137 N N . MET A 1 279 ? 7.967 -4.360 -1.993 1.00 97.56 279 MET A N 1
ATOM 2138 C CA . MET A 1 279 ? 7.282 -3.105 -2.253 1.00 97.56 279 MET A CA 1
ATOM 2139 C C . MET A 1 279 ? 5.776 -3.324 -2.102 1.00 97.56 279 MET A C 1
ATOM 2141 O O . MET A 1 279 ? 5.288 -4.446 -2.264 1.00 97.56 279 MET A O 1
ATOM 2145 N N . SER A 1 280 ? 5.025 -2.255 -1.838 1.00 97.44 280 SER A N 1
ATOM 2146 C CA . SER A 1 280 ? 3.563 -2.320 -1.833 1.00 97.44 280 SER A CA 1
ATOM 2147 C C . SER A 1 280 ? 2.947 -1.479 -2.946 1.00 97.44 280 SER A C 1
ATOM 2149 O O . SER A 1 280 ? 3.508 -0.483 -3.402 1.00 97.44 280 SER A O 1
ATOM 2151 N N . PHE A 1 281 ? 1.781 -1.907 -3.413 1.00 98.50 281 PHE A N 1
ATOM 2152 C CA . PHE A 1 281 ? 0.993 -1.266 -4.455 1.00 98.50 281 PHE A CA 1
ATOM 2153 C C . PHE A 1 281 ? -0.450 -1.166 -3.980 1.00 98.50 281 PHE A C 1
ATOM 2155 O O . PHE A 1 281 ? -0.999 -2.140 -3.467 1.00 98.50 281 PHE A O 1
ATOM 2162 N N . ALA A 1 282 ? -1.069 -0.004 -4.141 1.00 98.44 282 ALA A N 1
ATOM 2163 C CA . ALA A 1 282 ? -2.432 0.239 -3.701 1.00 98.44 282 ALA A CA 1
ATOM 2164 C C . ALA A 1 282 ? -3.336 0.621 -4.874 1.00 98.44 282 ALA A C 1
ATOM 2166 O O . ALA A 1 282 ? -2.957 1.394 -5.757 1.00 98.44 282 ALA A O 1
ATOM 2167 N N . ILE A 1 283 ? -4.541 0.055 -4.866 1.00 98.56 283 ILE A N 1
ATOM 2168 C CA . ILE A 1 283 ? -5.510 0.095 -5.959 1.00 98.56 283 ILE A CA 1
ATOM 2169 C C . ILE A 1 283 ? -6.833 0.594 -5.374 1.00 98.56 283 ILE A C 1
ATOM 2171 O O . ILE A 1 283 ? -7.437 -0.146 -4.596 1.00 98.56 283 ILE A O 1
ATOM 2175 N N . PRO A 1 284 ? -7.334 1.791 -5.728 1.00 98.38 284 PRO A N 1
ATOM 2176 C CA . PRO A 1 284 ? -8.711 2.148 -5.401 1.00 98.38 284 PRO A CA 1
ATOM 2177 C C . PRO A 1 284 ? -9.655 1.090 -5.979 1.00 98.38 284 PRO A C 1
ATOM 2179 O O . PRO A 1 284 ? -9.477 0.679 -7.128 1.00 98.38 284 PRO A O 1
ATOM 2182 N N . TYR A 1 285 ? -10.670 0.655 -5.230 1.00 98.00 285 TYR A N 1
ATOM 2183 C CA . TYR A 1 285 ? -11.553 -0.424 -5.690 1.00 98.00 285 TYR A CA 1
ATOM 2184 C C . TYR A 1 285 ? -12.243 -0.090 -7.019 1.00 98.00 285 TYR A C 1
ATOM 2186 O O . TYR A 1 285 ? -12.384 -0.933 -7.900 1.00 98.00 285 TYR A O 1
ATOM 2194 N N . SER A 1 286 ? -12.566 1.187 -7.232 1.00 97.19 286 SER A N 1
ATOM 2195 C CA . SER A 1 286 ? -13.114 1.705 -8.491 1.00 97.19 286 SER A CA 1
ATOM 2196 C C . SER A 1 286 ? -12.191 1.542 -9.711 1.00 97.19 286 SER A C 1
ATOM 2198 O O . SER A 1 286 ? -12.640 1.701 -10.844 1.00 97.19 286 SER A O 1
ATOM 2200 N N . ARG A 1 287 ? -10.902 1.230 -9.515 1.00 97.56 287 ARG A N 1
ATOM 2201 C CA . ARG A 1 287 ? -9.904 1.034 -10.579 1.00 97.56 287 ARG A CA 1
ATOM 2202 C C . ARG A 1 287 ? -9.566 -0.434 -10.844 1.00 97.56 287 ARG A C 1
ATOM 2204 O O . ARG A 1 287 ? -8.788 -0.695 -11.760 1.00 97.56 287 ARG A O 1
ATOM 2211 N N . SER A 1 288 ? -10.136 -1.390 -10.102 1.00 97.56 288 SER A N 1
ATOM 2212 C CA . SER A 1 288 ? -9.770 -2.809 -10.228 1.00 97.56 288 SER A CA 1
ATOM 2213 C C . SER A 1 288 ? -9.992 -3.367 -11.633 1.00 97.56 288 SER A C 1
ATOM 2215 O O . SER A 1 288 ? -9.083 -3.984 -12.178 1.00 97.56 288 SER A O 1
ATOM 2217 N N . ASP A 1 289 ? -11.150 -3.112 -12.249 1.00 97.19 289 ASP A N 1
ATOM 2218 C CA . ASP A 1 289 ? -11.450 -3.615 -13.599 1.00 97.19 289 ASP A CA 1
ATOM 2219 C C . ASP A 1 289 ? -10.489 -3.040 -14.649 1.00 97.19 289 ASP A C 1
ATOM 2221 O O . ASP A 1 289 ? -9.953 -3.772 -15.479 1.00 97.19 289 ASP A O 1
ATOM 2225 N N . ARG A 1 290 ? -10.170 -1.743 -14.551 1.00 97.00 290 ARG A N 1
ATOM 2226 C CA . ARG A 1 290 ? -9.180 -1.100 -15.426 1.00 97.00 290 ARG A CA 1
ATOM 2227 C C . ARG A 1 290 ? -7.790 -1.719 -15.268 1.00 97.00 290 ARG A C 1
ATOM 2229 O O . ARG A 1 290 ? -7.081 -1.883 -16.257 1.00 97.00 290 ARG A O 1
ATOM 2236 N N . LEU A 1 291 ? -7.394 -2.053 -14.039 1.00 98.19 291 LEU A N 1
ATOM 2237 C CA . LEU A 1 291 ? -6.120 -2.720 -13.782 1.00 98.19 291 LEU A CA 1
ATOM 2238 C C . LEU A 1 291 ? -6.092 -4.126 -14.398 1.00 98.19 291 LEU A C 1
ATOM 2240 O O . LEU A 1 291 ? -5.091 -4.492 -15.009 1.00 98.19 291 LEU A O 1
ATOM 2244 N N . VAL A 1 292 ? -7.188 -4.885 -14.282 1.00 98.25 292 VAL A N 1
ATOM 2245 C CA . VAL A 1 292 ? -7.340 -6.207 -14.915 1.00 98.25 292 VAL A CA 1
ATOM 2246 C C . VAL A 1 292 ? -7.195 -6.100 -16.434 1.00 98.25 292 VAL A C 1
ATOM 2248 O O . VAL A 1 292 ? -6.413 -6.845 -17.025 1.00 98.25 292 VAL A O 1
ATOM 2251 N N . GLU A 1 293 ? -7.870 -5.136 -17.066 1.00 98.06 293 GLU A N 1
ATOM 2252 C CA . GLU A 1 293 ? -7.717 -4.870 -18.504 1.00 98.06 293 GLU A CA 1
ATOM 2253 C C . GLU A 1 293 ? -6.265 -4.546 -18.881 1.00 98.06 293 GLU A C 1
ATOM 2255 O O . GLU A 1 293 ? -5.757 -5.058 -19.880 1.00 98.06 293 GLU A O 1
ATOM 2260 N N . GLY A 1 294 ? -5.587 -3.716 -18.083 1.00 97.50 294 GLY A N 1
ATOM 2261 C CA . GLY A 1 294 ? -4.186 -3.363 -18.298 1.00 97.50 294 GLY A CA 1
ATOM 2262 C C . GLY A 1 294 ? -3.254 -4.571 -18.213 1.00 97.50 294 GLY A C 1
ATOM 2263 O O . GLY A 1 294 ? -2.420 -4.761 -19.100 1.00 97.50 294 GLY A O 1
ATOM 2264 N N . LEU A 1 295 ? -3.423 -5.413 -17.189 1.00 97.31 295 LEU A N 1
ATOM 2265 C CA . LEU A 1 295 ? -2.632 -6.633 -16.997 1.00 97.31 295 LEU A CA 1
ATOM 2266 C C . LEU A 1 295 ? -2.801 -7.603 -18.173 1.00 97.31 295 LEU A C 1
ATOM 2268 O O . LEU A 1 295 ? -1.805 -8.063 -18.734 1.00 97.31 295 LEU A O 1
ATOM 2272 N N . GLU A 1 296 ? -4.041 -7.875 -18.589 1.00 97.06 296 GLU A N 1
ATOM 2273 C CA . GLU A 1 296 ? -4.314 -8.754 -19.733 1.00 97.06 296 GLU A CA 1
ATOM 2274 C C . GLU A 1 296 ? -3.782 -8.158 -21.047 1.00 97.06 296 GLU A C 1
ATOM 2276 O O . GLU A 1 296 ? -3.184 -8.873 -21.857 1.00 97.06 296 GLU A O 1
ATOM 2281 N N . TYR A 1 297 ? -3.913 -6.842 -21.251 1.00 96.44 297 TYR A N 1
ATOM 2282 C CA . TYR A 1 297 ? -3.380 -6.180 -22.440 1.00 96.44 297 TYR A CA 1
ATOM 2283 C C . TYR A 1 297 ? -1.859 -6.307 -22.528 1.00 96.44 297 TYR A C 1
ATOM 2285 O O . TYR A 1 297 ? -1.345 -6.765 -23.550 1.00 96.44 297 TYR A O 1
ATOM 2293 N N . ILE A 1 298 ? -1.129 -5.944 -21.470 1.00 93.56 298 ILE A N 1
ATOM 2294 C CA . ILE A 1 298 ? 0.340 -6.025 -21.450 1.00 93.56 298 ILE A CA 1
ATOM 2295 C C . ILE A 1 298 ? 0.783 -7.465 -21.669 1.00 93.56 298 ILE A C 1
ATOM 2297 O O . ILE A 1 298 ? 1.662 -7.721 -22.497 1.00 93.56 298 ILE A O 1
ATOM 2301 N N . ARG A 1 299 ? 0.114 -8.415 -21.005 1.00 93.19 299 ARG A N 1
ATOM 2302 C CA . ARG A 1 299 ? 0.397 -9.834 -21.191 1.00 93.19 299 ARG A CA 1
ATOM 2303 C C . ARG A 1 299 ? 0.218 -10.267 -22.645 1.00 93.19 299 ARG A C 1
ATOM 2305 O O . ARG A 1 299 ? 1.065 -11.001 -23.148 1.00 93.19 299 ARG A O 1
ATOM 2312 N N . SER A 1 300 ? -0.833 -9.803 -23.324 1.00 95.06 300 SER A N 1
ATOM 2313 C CA . SER A 1 300 ? -1.103 -10.140 -24.731 1.00 95.06 300 SER A CA 1
ATOM 2314 C C . SER A 1 300 ? -0.027 -9.641 -25.703 1.00 95.06 300 SER A C 1
ATOM 2316 O O . SER A 1 300 ? 0.128 -10.205 -26.783 1.00 95.06 300 SER A O 1
ATOM 2318 N N . LYS A 1 301 ? 0.730 -8.597 -25.333 1.00 94.62 301 LYS A N 1
ATOM 2319 C CA . LYS A 1 301 ? 1.821 -8.059 -26.159 1.00 94.62 301 LYS A CA 1
ATOM 2320 C C . LYS A 1 301 ? 3.127 -8.823 -26.006 1.00 94.62 301 LYS A C 1
ATOM 2322 O O . LYS A 1 301 ? 3.978 -8.718 -26.880 1.00 94.62 301 LYS A O 1
ATOM 2327 N N . GLY A 1 302 ? 3.310 -9.557 -24.910 1.00 86.12 302 GLY A N 1
ATOM 2328 C CA . GLY A 1 302 ? 4.488 -10.399 -24.684 1.00 86.12 302 GLY A CA 1
ATOM 2329 C C . GLY A 1 302 ? 5.809 -9.654 -24.444 1.00 86.12 302 GLY A C 1
ATOM 2330 O O . GLY A 1 302 ? 6.795 -10.307 -24.121 1.00 86.12 302 GLY A O 1
ATOM 2331 N N . ALA A 1 303 ? 5.839 -8.319 -24.544 1.00 81.94 303 ALA A N 1
ATOM 2332 C CA . ALA A 1 303 ? 7.053 -7.514 -24.371 1.00 81.94 303 ALA A CA 1
ATOM 2333 C C . ALA A 1 303 ? 7.631 -7.593 -22.948 1.00 81.94 303 ALA A C 1
ATOM 2335 O O . ALA A 1 303 ? 8.843 -7.621 -22.764 1.00 81.94 303 ALA A O 1
ATOM 2336 N N . PHE A 1 304 ? 6.764 -7.658 -21.936 1.00 87.88 304 PHE A N 1
ATOM 2337 C CA . PHE A 1 304 ? 7.155 -7.864 -20.547 1.00 87.88 304 PHE A CA 1
ATOM 2338 C C . PHE A 1 304 ? 6.202 -8.853 -19.874 1.00 87.88 304 PHE A C 1
ATOM 2340 O O . PHE A 1 304 ? 4.997 -8.863 -20.136 1.00 87.88 304 PHE A O 1
ATOM 2347 N N . ARG A 1 305 ? 6.749 -9.695 -18.996 1.00 90.12 305 ARG A N 1
ATOM 2348 C CA . ARG A 1 305 ? 5.987 -10.593 -18.126 1.00 90.12 305 ARG A CA 1
ATOM 2349 C C . ARG A 1 305 ? 6.764 -10.880 -16.852 1.00 90.12 305 ARG A C 1
ATOM 2351 O O . ARG A 1 305 ? 7.990 -10.862 -16.872 1.00 90.12 305 ARG A O 1
ATOM 2358 N N . TYR A 1 306 ? 6.048 -11.240 -15.793 1.00 93.50 306 TYR A N 1
ATOM 2359 C CA . TYR A 1 306 ? 6.643 -11.839 -14.607 1.00 93.50 306 TYR A CA 1
ATOM 2360 C C . TYR A 1 306 ? 6.491 -13.380 -14.630 1.00 93.50 306 TYR A C 1
ATOM 2362 O O . TYR A 1 306 ? 5.437 -13.883 -15.042 1.00 93.50 306 TYR A O 1
ATOM 2370 N N . PRO A 1 307 ? 7.512 -14.158 -14.215 1.00 93.25 307 PRO A N 1
ATOM 2371 C CA . PRO A 1 307 ? 8.896 -13.744 -13.950 1.00 93.25 307 PRO A CA 1
ATOM 2372 C C . PRO A 1 307 ? 9.584 -13.153 -15.188 1.00 93.25 307 PRO A C 1
ATOM 2374 O O . PRO A 1 307 ? 9.256 -13.545 -16.314 1.00 93.25 307 PRO A O 1
ATOM 2377 N N . VAL A 1 308 ? 10.511 -12.215 -14.963 1.00 92.75 308 VAL A N 1
ATOM 2378 C CA . VAL A 1 308 ? 11.222 -11.491 -16.030 1.00 92.75 308 VAL A CA 1
ATOM 2379 C C . VAL A 1 308 ? 12.122 -12.465 -16.795 1.00 92.75 308 VAL A C 1
ATOM 2381 O O . VAL A 1 308 ? 12.951 -13.123 -16.167 1.00 92.75 308 VAL A O 1
ATOM 2384 N N . PRO A 1 309 ? 11.976 -12.595 -18.126 1.00 90.44 309 PRO A N 1
ATOM 2385 C CA . PRO A 1 309 ? 12.844 -13.461 -18.909 1.00 90.44 309 PRO A CA 1
ATOM 2386 C C . PRO A 1 309 ? 14.246 -12.850 -19.050 1.00 90.44 309 PRO A C 1
ATOM 2388 O O . PRO A 1 309 ? 14.396 -11.708 -19.485 1.00 90.44 309 PRO A O 1
ATOM 2391 N N . THR A 1 310 ? 15.282 -13.627 -18.738 1.00 91.38 310 THR A N 1
ATOM 2392 C CA . THR A 1 310 ? 16.683 -13.232 -18.943 1.00 91.38 310 THR A CA 1
ATOM 2393 C C . THR A 1 310 ? 17.083 -13.477 -20.397 1.00 91.38 310 THR A C 1
ATOM 2395 O O . THR A 1 310 ? 17.708 -14.483 -20.720 1.00 91.38 310 THR A O 1
ATOM 2398 N N . MET A 1 311 ? 16.706 -12.561 -21.293 1.00 88.94 311 MET A N 1
ATOM 2399 C CA . MET A 1 311 ? 16.960 -12.716 -22.735 1.00 88.94 311 MET A CA 1
ATOM 2400 C C . MET A 1 311 ? 18.450 -12.796 -23.090 1.00 88.94 311 MET A C 1
ATOM 2402 O O . MET A 1 311 ? 18.791 -13.408 -24.094 1.00 88.94 311 MET A O 1
ATOM 2406 N N . GLY A 1 312 ? 19.337 -12.265 -22.239 1.00 89.62 312 GLY A N 1
ATOM 2407 C CA . GLY A 1 312 ? 20.788 -12.401 -22.400 1.00 89.62 312 GLY A CA 1
ATOM 2408 C C . GLY A 1 312 ? 21.300 -13.847 -22.388 1.00 89.62 312 GLY A C 1
ATOM 2409 O O . GLY A 1 312 ? 22.407 -14.083 -22.846 1.00 89.62 312 GLY A O 1
ATOM 2410 N N . LEU A 1 313 ? 20.501 -14.821 -21.930 1.00 91.00 313 LEU A N 1
ATOM 2411 C CA . LEU A 1 313 ? 20.832 -16.249 -22.038 1.00 91.00 313 LEU A CA 1
ATOM 2412 C C . LEU A 1 313 ? 20.795 -16.776 -23.481 1.00 91.00 313 LEU A C 1
ATOM 2414 O O . LEU A 1 313 ? 21.334 -17.843 -23.745 1.00 91.00 313 LEU A O 1
ATOM 2418 N N . LEU A 1 314 ? 20.140 -16.057 -24.397 1.00 92.62 314 LEU A N 1
ATOM 2419 C CA . LEU A 1 314 ? 20.137 -16.374 -25.829 1.00 92.62 314 LEU A CA 1
ATOM 2420 C C . LEU A 1 314 ? 21.250 -15.643 -26.589 1.00 92.62 314 LEU A C 1
ATOM 2422 O O . LEU A 1 314 ? 21.401 -15.850 -27.790 1.00 92.62 314 LEU A O 1
ATOM 2426 N N . SER A 1 315 ? 21.987 -14.757 -25.918 1.00 94.88 315 SER A N 1
ATOM 2427 C CA . SER A 1 315 ? 23.097 -14.039 -26.529 1.00 94.88 315 SER A CA 1
ATOM 2428 C C . SER A 1 315 ? 24.333 -14.926 -26.583 1.00 94.88 315 SER A C 1
ATOM 2430 O O 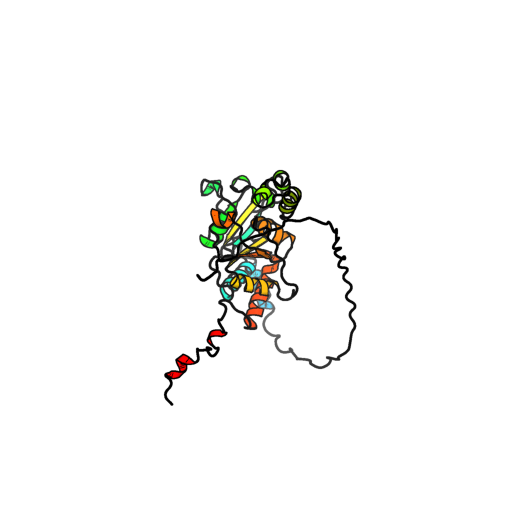. SER A 1 315 ? 24.623 -15.655 -25.635 1.00 94.88 315 SER A O 1
ATOM 2432 N N . GLU A 1 316 ? 25.099 -14.801 -27.665 1.00 93.19 316 GLU A N 1
ATOM 2433 C CA . GLU A 1 316 ? 26.438 -15.377 -27.735 1.00 93.19 316 GLU A CA 1
ATOM 2434 C C . GLU A 1 316 ? 27.301 -14.808 -26.592 1.00 93.19 316 GLU A C 1
ATOM 2436 O O . GLU A 1 316 ? 27.389 -13.579 -26.434 1.00 93.19 316 GLU A O 1
ATOM 2441 N N . PRO A 1 317 ? 27.901 -15.663 -25.746 1.00 92.75 317 PRO A N 1
ATOM 2442 C CA . PRO A 1 317 ? 28.747 -15.190 -24.669 1.00 92.75 317 PRO A CA 1
ATOM 2443 C C . PRO A 1 317 ? 30.041 -14.618 -25.250 1.00 92.75 317 PRO A C 1
ATOM 2445 O O . PRO A 1 317 ? 30.702 -15.243 -26.072 1.00 92.75 317 PRO A O 1
ATOM 2448 N N . LYS A 1 318 ? 30.455 -13.440 -24.774 1.00 92.56 318 LYS A N 1
ATOM 2449 C CA . LYS A 1 318 ? 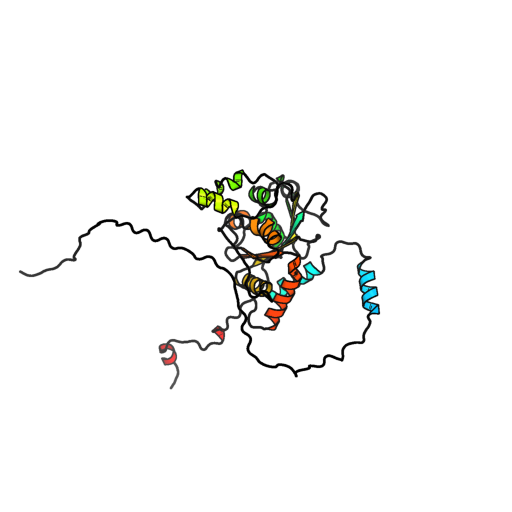31.780 -12.888 -25.088 1.00 92.56 318 LYS A CA 1
ATOM 2450 C C . LYS A 1 318 ? 32.841 -13.594 -24.246 1.00 92.56 318 LYS A C 1
ATOM 2452 O O . LYS A 1 318 ? 33.265 -13.076 -23.212 1.00 92.56 318 LYS A O 1
ATOM 2457 N N . ILE A 1 319 ? 33.202 -14.803 -24.662 1.00 93.94 319 ILE A N 1
ATOM 2458 C CA . ILE A 1 319 ? 34.229 -15.614 -24.013 1.00 93.94 319 ILE A CA 1
ATOM 2459 C C . ILE A 1 319 ? 35.612 -14.977 -24.263 1.00 93.94 319 ILE A C 1
ATOM 2461 O O . ILE A 1 319 ? 35.876 -14.497 -25.366 1.00 93.94 319 ILE A O 1
ATOM 2465 N N . PRO A 1 320 ? 36.505 -14.902 -23.256 1.00 95.56 320 PRO A N 1
ATOM 2466 C CA . PRO A 1 320 ? 37.859 -14.397 -23.470 1.00 95.56 320 PRO A CA 1
ATOM 2467 C C . PRO A 1 320 ? 38.630 -15.229 -24.503 1.00 95.56 320 PRO A C 1
ATOM 2469 O O . PRO A 1 320 ? 38.605 -16.455 -24.436 1.00 95.56 320 PRO A O 1
ATOM 2472 N N . ALA A 1 321 ? 39.397 -14.563 -25.375 1.00 92.94 321 ALA A N 1
ATOM 2473 C CA . ALA A 1 321 ? 40.114 -15.184 -26.499 1.00 92.94 321 ALA A CA 1
ATOM 2474 C C . ALA A 1 321 ? 40.919 -16.445 -26.122 1.00 92.94 321 ALA A C 1
ATOM 2476 O O . ALA A 1 321 ? 40.902 -17.424 -26.855 1.00 92.94 321 ALA A O 1
ATOM 2477 N N . LYS A 1 322 ? 41.548 -16.452 -24.937 1.00 94.56 322 LYS A N 1
ATOM 2478 C CA . LYS A 1 322 ? 42.364 -17.570 -24.437 1.00 94.56 322 LYS A CA 1
ATOM 2479 C C . LYS A 1 322 ? 41.613 -18.908 -24.343 1.00 94.56 322 LYS A C 1
ATOM 2481 O O . LYS A 1 322 ? 42.226 -19.961 -24.432 1.00 94.56 322 LYS A O 1
ATOM 2486 N N . TYR A 1 323 ? 40.296 -18.890 -24.148 1.00 92.94 323 TYR A N 1
ATOM 2487 C CA . TYR A 1 323 ? 39.499 -20.121 -24.094 1.00 92.94 323 TYR A CA 1
ATOM 2488 C C . TYR A 1 323 ? 39.329 -20.779 -25.463 1.00 92.94 323 TYR A C 1
ATOM 2490 O O . TYR A 1 323 ? 39.008 -21.956 -25.504 1.00 92.94 323 TYR A O 1
ATOM 2498 N N . HIS A 1 324 ? 39.543 -20.055 -26.560 1.00 92.50 324 HIS A N 1
ATOM 2499 C CA . HIS A 1 324 ? 39.474 -20.622 -27.906 1.00 92.50 324 HIS A CA 1
ATOM 2500 C C . HIS A 1 324 ? 40.796 -21.294 -28.317 1.00 92.50 324 HIS A C 1
ATOM 2502 O O . HIS A 1 324 ? 40.825 -22.020 -29.297 1.00 92.50 324 HIS A O 1
ATOM 2508 N N . GLU A 1 325 ? 41.878 -21.141 -27.536 1.00 92.69 325 GLU A N 1
ATOM 2509 C CA . GLU A 1 325 ? 43.177 -21.798 -27.788 1.00 92.69 325 GLU A CA 1
ATOM 2510 C C . GLU A 1 325 ? 43.134 -23.335 -27.627 1.00 92.69 325 GLU A C 1
ATOM 2512 O O . GLU A 1 325 ? 44.102 -24.007 -27.967 1.00 92.69 325 GLU A O 1
ATOM 2517 N N . ILE A 1 326 ? 42.046 -23.903 -27.084 1.00 92.00 326 ILE A N 1
ATOM 2518 C CA . ILE A 1 326 ? 41.835 -25.362 -26.981 1.00 92.00 326 ILE A CA 1
ATOM 2519 C C . ILE A 1 326 ? 41.011 -25.935 -28.142 1.00 92.00 326 ILE A C 1
ATOM 2521 O O . ILE A 1 326 ? 40.816 -27.152 -28.194 1.00 92.00 326 ILE A O 1
ATOM 2525 N N . GLU A 1 327 ? 40.466 -25.084 -29.015 1.00 85.56 327 GLU A N 1
ATOM 2526 C CA . GLU A 1 327 ? 39.767 -25.543 -30.213 1.00 85.56 327 GLU A CA 1
ATOM 2527 C C . GLU A 1 327 ? 40.808 -26.139 -31.176 1.00 85.56 327 GLU A C 1
ATOM 2529 O O . GLU A 1 327 ? 41.863 -25.535 -31.373 1.00 85.56 327 GLU A O 1
ATOM 2534 N N . PRO A 1 328 ? 40.581 -27.348 -31.717 1.00 82.50 328 PRO A N 1
ATOM 2535 C CA . PRO A 1 328 ? 41.489 -27.922 -32.702 1.00 82.50 328 PRO A CA 1
ATOM 2536 C C . PRO A 1 328 ? 41.451 -27.109 -34.003 1.00 82.50 328 PRO A C 1
ATOM 2538 O O . PRO A 1 328 ? 40.402 -26.564 -34.352 1.00 82.50 328 PRO A O 1
ATOM 2541 N N . ASP A 1 329 ? 42.587 -27.078 -34.705 1.00 77.12 329 ASP A N 1
ATOM 2542 C CA . ASP A 1 329 ? 42.727 -26.476 -36.040 1.00 77.12 329 ASP A CA 1
ATOM 2543 C C . ASP A 1 329 ? 41.801 -27.118 -37.095 1.00 77.12 329 ASP A C 1
ATOM 2545 O O . ASP A 1 329 ? 41.595 -28.359 -37.052 1.00 77.12 329 ASP A O 1
#

Foldseek 3Di:
DDDDDDDDDDDDDDDDDDDDDDDPDDDDDDDDDDDDDDDDDPPDDDDDPPDDDDDDPPVVVVVVVVVVPDPALAQDPLLVLLQVLLCVFQVAPWFKKFKAQAAPPDDFSDDEDFQCPHVVAAAAVLLVQLCAGPVQHKYKYFCVNHPDNVLCFQSQVDDCVVLLQLPVCVVPDDDSVVSNVVSVPQHGDHHNNGGMMIIGRSNGGSDQGQKIKGKHFPQSVVLLQQLQCVVVVPTFDDDDPQDDVVSCQSGVCNVVVGKDKADYHDCSCVRNVADPRMIMIMGGSVCSVSSSVSNVVVVVVVPAGPVGDPCCVVPDDPDPPVVCVPPDD